Protein AF-A0A5R9E6W4-F1 (afdb_monomer_lite)

Organism: NCBI:txid1817406

Sequence (217 aa):
MIAIRLARGTGRLAWRTWTRLRAAGERHDDQLGPYIAVTLSLAALGYVLSAVPILGTPLTLAWALAAYRAGAPEETAPVPADDAPEPGEQPSAEPEEEQLLPTREELAAALHQLAAPHVHLTALAAHFGLSSGQLREACDGAGIPVAGGVRMGGRVSTGVRAPDFPTLSPDPEPVPESVVAAGQSNNNNAQASTEEGFSITQDPVNHHRWRVTKAGN

Secondary structure (DSSP, 8-state):
-HHHHHHHHHHHHHHHHHHHHHHHHTT-S--SHHHHHHHHHHHHHHHHHHH-HHHHHHHHHHHHHHHHHHHS--------------SS-----------PPPPHHHHHHHHHHT-SSEEEHHHHHHHHT--HHHHHHHHHHTT---EEEEEETTEEEEEEEGGGPPPPPPP------------------------SSEEEEE-TT-TT-EEEEES--

Structure (mmCIF, N/CA/C/O backbone):
data_AF-A0A5R9E6W4-F1
#
_entry.id   AF-A0A5R9E6W4-F1
#
loop_
_atom_site.group_PDB
_atom_site.id
_atom_site.type_symbol
_atom_site.label_atom_id
_atom_site.label_alt_id
_atom_site.label_comp_id
_atom_site.label_asym_id
_atom_site.label_entity_id
_atom_site.label_seq_id
_atom_site.pdbx_PDB_ins_code
_atom_site.Cartn_x
_atom_site.Cartn_y
_atom_site.Cartn_z
_atom_site.occupancy
_atom_site.B_iso_or_equiv
_atom_site.auth_seq_id
_atom_site.auth_comp_id
_atom_site.auth_asym_id
_atom_site.auth_atom_id
_atom_site.pdbx_PDB_model_num
ATOM 1 N N . MET A 1 1 ? 26.172 -22.653 5.475 1.00 63.38 1 MET A N 1
ATOM 2 C CA . MET A 1 1 ? 25.475 -21.357 5.684 1.00 63.38 1 MET A CA 1
ATOM 3 C C . MET A 1 1 ? 25.442 -20.461 4.440 1.00 63.38 1 MET A C 1
ATOM 5 O O . MET A 1 1 ? 24.379 -19.932 4.144 1.00 63.38 1 MET A O 1
ATOM 9 N N . ILE A 1 2 ? 26.536 -20.317 3.679 1.00 64.94 2 ILE A N 1
ATOM 10 C CA . ILE A 1 2 ? 26.608 -19.444 2.482 1.00 64.94 2 ILE A CA 1
ATOM 11 C C . ILE A 1 2 ? 25.598 -19.840 1.382 1.00 64.94 2 ILE A C 1
ATOM 13 O O . ILE A 1 2 ? 24.875 -18.983 0.880 1.00 64.94 2 ILE A O 1
ATOM 17 N N . ALA A 1 3 ? 25.463 -21.137 1.079 1.00 61.72 3 ALA A N 1
ATOM 18 C CA . ALA A 1 3 ? 24.528 -21.631 0.058 1.00 61.72 3 ALA A CA 1
ATOM 19 C C . ALA A 1 3 ? 23.049 -21.295 0.354 1.00 61.72 3 ALA A C 1
ATOM 21 O O . ALA A 1 3 ? 22.300 -20.939 -0.551 1.00 61.72 3 ALA A O 1
ATOM 22 N N . ILE A 1 4 ? 22.638 -21.333 1.629 1.00 71.25 4 ILE A N 1
ATOM 23 C CA . ILE A 1 4 ? 21.266 -20.999 2.055 1.00 71.25 4 ILE A CA 1
ATOM 24 C C . ILE A 1 4 ? 20.991 -19.495 1.889 1.00 71.25 4 ILE A C 1
ATOM 26 O O . ILE A 1 4 ? 19.888 -19.109 1.505 1.00 71.25 4 ILE A O 1
ATOM 30 N N . ARG A 1 5 ? 21.989 -18.636 2.146 1.00 65.31 5 ARG A N 1
ATOM 31 C CA . ARG A 1 5 ? 21.871 -17.181 1.936 1.00 65.31 5 ARG A CA 1
ATOM 32 C C . ARG A 1 5 ? 21.732 -16.837 0.457 1.00 65.31 5 ARG A C 1
ATOM 34 O O . ARG A 1 5 ? 20.843 -16.069 0.104 1.00 65.31 5 ARG A O 1
ATOM 41 N N . LEU A 1 6 ? 22.544 -17.466 -0.394 1.00 62.12 6 LEU A N 1
ATOM 42 C CA . LEU A 1 6 ? 22.438 -17.336 -1.848 1.00 62.12 6 LEU A CA 1
ATOM 43 C C . LEU A 1 6 ? 21.048 -17.760 -2.335 1.00 62.12 6 LEU A C 1
ATOM 45 O O . LEU A 1 6 ? 20.365 -16.950 -2.946 1.00 62.12 6 LEU A O 1
ATOM 49 N N . ALA A 1 7 ? 20.574 -18.956 -1.975 1.00 66.94 7 ALA A N 1
ATOM 50 C CA . ALA A 1 7 ? 19.257 -19.446 -2.395 1.00 66.94 7 ALA A CA 1
ATOM 51 C C . ALA A 1 7 ? 18.088 -18.528 -1.971 1.00 66.94 7 ALA A C 1
ATOM 53 O O . ALA A 1 7 ? 17.120 -18.355 -2.710 1.00 66.94 7 ALA A O 1
ATOM 54 N N . ARG A 1 8 ? 18.171 -17.898 -0.791 1.00 73.38 8 ARG A N 1
ATOM 55 C CA . ARG A 1 8 ? 17.154 -16.937 -0.326 1.00 73.38 8 ARG A CA 1
ATOM 56 C C . ARG A 1 8 ? 17.230 -15.597 -1.058 1.00 73.38 8 ARG A C 1
ATOM 58 O O . ARG A 1 8 ? 16.188 -15.029 -1.382 1.00 73.38 8 ARG A O 1
ATOM 65 N N . GLY A 1 9 ? 18.436 -15.091 -1.320 1.00 66.88 9 GLY A N 1
ATOM 66 C CA . GLY A 1 9 ? 18.640 -13.840 -2.054 1.00 66.88 9 GLY A CA 1
ATOM 67 C C . GLY A 1 9 ? 18.139 -13.929 -3.495 1.00 66.88 9 GLY A C 1
ATOM 68 O O . GLY A 1 9 ? 17.445 -13.030 -3.972 1.00 66.88 9 GLY A O 1
ATOM 69 N N . THR A 1 10 ? 18.406 -15.051 -4.162 1.00 69.25 10 THR A N 1
ATOM 70 C CA . THR A 1 10 ? 17.986 -15.293 -5.548 1.00 69.25 10 THR A CA 1
ATOM 71 C C . THR A 1 10 ? 16.472 -15.406 -5.671 1.00 69.25 10 THR A C 1
ATOM 73 O O . THR A 1 10 ? 15.893 -14.787 -6.563 1.00 69.25 10 THR A O 1
ATOM 76 N N . GLY A 1 11 ? 15.815 -16.077 -4.719 1.00 73.81 11 GLY A N 1
ATOM 77 C CA . GLY A 1 11 ? 14.354 -16.121 -4.632 1.00 73.81 11 GLY A CA 1
ATOM 78 C C . GLY A 1 11 ? 13.716 -14.732 -4.496 1.00 73.81 11 GLY A C 1
ATOM 79 O O . GLY A 1 11 ? 12.778 -14.415 -5.225 1.00 73.81 11 GLY A O 1
ATOM 80 N N . ARG A 1 12 ? 14.250 -13.857 -3.627 1.00 74.25 12 ARG A N 1
ATOM 81 C CA . ARG A 1 12 ? 13.728 -12.482 -3.459 1.00 74.25 12 ARG A CA 1
ATOM 82 C C . ARG A 1 12 ? 13.922 -11.621 -4.707 1.00 74.25 12 ARG A C 1
ATOM 84 O O . ARG A 1 12 ? 13.023 -10.861 -5.067 1.00 74.25 12 ARG A O 1
ATOM 91 N N . LEU A 1 13 ? 15.084 -11.723 -5.354 1.00 71.31 13 LEU A N 1
ATOM 92 C CA . LEU A 1 13 ? 15.386 -11.007 -6.597 1.00 71.31 13 LEU A CA 1
ATOM 93 C C . LEU A 1 13 ? 14.452 -11.452 -7.727 1.00 71.31 13 LEU A C 1
ATOM 95 O O . LEU A 1 13 ? 13.830 -10.596 -8.352 1.00 71.31 13 LEU A O 1
ATOM 99 N N . ALA A 1 14 ? 14.282 -12.764 -7.919 1.00 72.19 14 ALA A N 1
ATOM 100 C CA . ALA A 1 14 ? 13.363 -13.325 -8.908 1.00 72.19 14 ALA A CA 1
ATOM 101 C C . ALA A 1 14 ? 11.902 -12.926 -8.640 1.00 72.19 14 ALA A C 1
ATOM 103 O O . ALA A 1 14 ? 11.172 -12.572 -9.562 1.00 72.19 14 ALA A O 1
ATOM 104 N N . TRP A 1 15 ? 11.475 -12.910 -7.374 1.00 78.94 15 TRP A N 1
ATOM 105 C CA . TRP A 1 15 ? 10.129 -12.473 -7.001 1.00 78.94 15 TRP A CA 1
ATOM 106 C C . TRP A 1 15 ? 9.894 -10.983 -7.292 1.00 78.94 15 TRP A C 1
ATOM 108 O O . TRP A 1 15 ? 8.859 -10.603 -7.843 1.00 78.94 15 TRP A O 1
ATOM 118 N N . ARG A 1 16 ? 10.864 -10.115 -6.971 1.00 77.88 16 ARG A N 1
ATOM 119 C CA . ARG A 1 16 ? 10.787 -8.670 -7.250 1.00 77.88 16 ARG A CA 1
ATOM 120 C C . ARG A 1 16 ? 10.755 -8.361 -8.744 1.00 77.88 16 ARG A C 1
ATOM 122 O O . ARG A 1 16 ? 9.997 -7.491 -9.166 1.00 77.88 16 ARG A O 1
ATOM 129 N N . THR A 1 17 ? 11.565 -9.042 -9.549 1.00 74.75 17 THR A N 1
ATOM 130 C CA . THR A 1 17 ? 11.537 -8.854 -11.006 1.00 74.75 17 THR A CA 1
ATOM 131 C C . THR A 1 17 ? 10.234 -9.382 -11.600 1.00 74.75 17 THR A C 1
ATOM 133 O O . THR A 1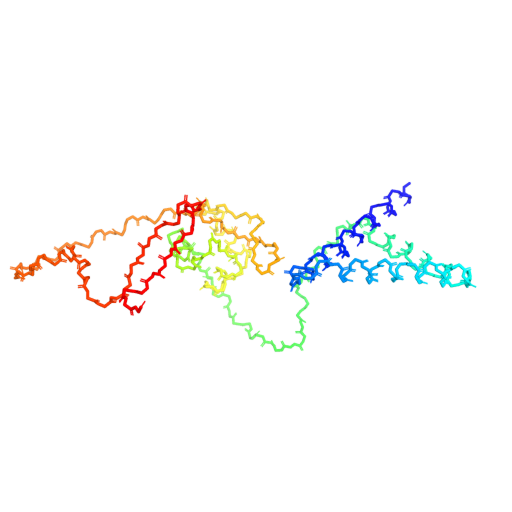 17 ? 9.611 -8.680 -12.392 1.00 74.75 17 THR A O 1
ATOM 136 N N . TRP A 1 18 ? 9.761 -10.549 -11.154 1.00 78.19 18 TRP A N 1
ATOM 137 C CA . TRP A 1 18 ? 8.499 -11.134 -11.606 1.00 78.19 18 TRP A CA 1
ATOM 138 C C . TRP A 1 18 ? 7.284 -10.258 -11.278 1.00 78.19 18 TRP A C 1
ATOM 140 O O . TRP A 1 18 ? 6.456 -10.002 -12.145 1.00 78.19 18 TRP A O 1
ATOM 150 N N . THR A 1 19 ? 7.196 -9.734 -10.054 1.00 78.50 19 THR A N 1
ATOM 151 C CA . THR A 1 19 ? 6.106 -8.826 -9.647 1.00 78.50 19 THR A CA 1
ATOM 152 C C . THR A 1 19 ? 6.100 -7.518 -10.441 1.00 78.50 19 THR A C 1
ATOM 154 O O . THR A 1 19 ? 5.028 -7.055 -10.824 1.00 78.50 19 THR A O 1
ATOM 157 N N . ARG A 1 20 ? 7.274 -6.951 -10.758 1.00 77.06 20 ARG A N 1
ATOM 158 C CA . ARG A 1 20 ? 7.387 -5.772 -11.637 1.00 77.06 20 ARG A CA 1
ATOM 159 C C . ARG A 1 20 ? 6.955 -6.071 -13.070 1.00 77.06 20 ARG A C 1
ATOM 161 O O . ARG A 1 20 ? 6.213 -5.284 -13.648 1.00 77.06 20 ARG A O 1
ATOM 168 N N . LEU A 1 21 ? 7.383 -7.205 -13.624 1.00 71.56 21 LEU A N 1
ATOM 169 C CA . LEU A 1 21 ? 6.984 -7.636 -14.966 1.00 71.56 21 LEU A CA 1
ATOM 170 C C . LEU A 1 21 ? 5.476 -7.901 -15.045 1.00 71.56 21 LEU A C 1
ATOM 172 O O . LEU A 1 21 ? 4.833 -7.501 -16.009 1.00 71.56 21 LEU A O 1
ATOM 176 N N . ARG A 1 22 ? 4.892 -8.507 -14.006 1.00 74.19 22 ARG A N 1
ATOM 177 C CA . ARG A 1 22 ? 3.449 -8.755 -13.922 1.00 74.19 22 ARG A CA 1
ATOM 178 C C . ARG A 1 22 ? 2.641 -7.459 -13.833 1.00 74.19 22 ARG A C 1
ATOM 180 O O . ARG A 1 22 ? 1.659 -7.326 -14.548 1.00 74.19 22 ARG A O 1
ATOM 187 N N . ALA A 1 23 ? 3.081 -6.495 -13.021 1.00 72.75 23 ALA A N 1
ATOM 188 C CA . ALA A 1 23 ? 2.431 -5.186 -12.923 1.00 72.75 23 ALA A CA 1
ATOM 189 C C . ALA A 1 23 ? 2.503 -4.384 -14.237 1.00 72.75 23 ALA A C 1
ATOM 191 O O . ALA A 1 23 ? 1.600 -3.610 -14.540 1.00 72.75 23 ALA A O 1
ATOM 192 N N . ALA A 1 24 ? 3.558 -4.577 -15.035 1.00 69.19 24 ALA A N 1
ATOM 193 C CA . ALA A 1 24 ? 3.671 -3.976 -16.363 1.00 69.19 24 ALA A CA 1
ATOM 194 C C . ALA A 1 24 ? 2.785 -4.671 -17.420 1.00 69.19 24 ALA A C 1
ATOM 196 O O . ALA A 1 24 ? 2.391 -4.034 -18.393 1.00 69.19 24 ALA A O 1
ATOM 197 N N . GLY A 1 25 ? 2.463 -5.956 -17.229 1.00 60.66 25 GLY A N 1
ATOM 198 C CA . GLY A 1 25 ? 1.710 -6.780 -18.181 1.00 60.66 25 GLY A CA 1
ATOM 199 C C . GLY A 1 25 ? 0.185 -6.626 -18.145 1.00 60.66 25 GLY A C 1
ATOM 200 O O . GLY A 1 25 ? -0.476 -7.061 -19.079 1.00 60.66 25 GLY A O 1
ATOM 201 N N . GLU A 1 26 ? -0.396 -5.986 -17.126 1.00 62.19 26 GLU A N 1
ATOM 202 C CA . GL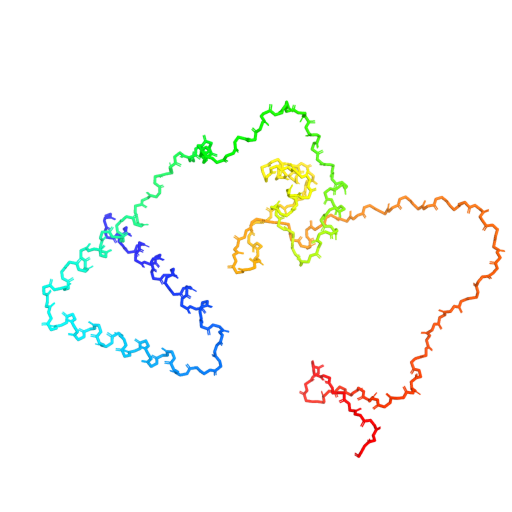U A 1 26 ? -1.861 -5.838 -16.988 1.00 62.19 26 GLU A CA 1
ATOM 203 C C . GLU A 1 26 ? -2.499 -4.814 -17.955 1.00 62.19 26 GLU A C 1
ATOM 205 O O . GLU A 1 26 ? -3.692 -4.547 -17.860 1.00 62.19 26 GLU A O 1
ATOM 210 N N . ARG A 1 27 ? -1.741 -4.228 -18.898 1.00 59.75 27 ARG A N 1
ATOM 211 C CA . ARG A 1 27 ? -2.236 -3.173 -19.809 1.00 59.75 27 ARG A CA 1
ATOM 212 C C . ARG A 1 27 ? -2.339 -3.550 -21.293 1.00 59.75 27 ARG A C 1
ATOM 214 O O . ARG A 1 27 ? -2.596 -2.654 -22.092 1.00 59.75 27 ARG A O 1
ATOM 221 N N . HIS A 1 28 ? -2.130 -4.801 -21.703 1.00 51.88 28 HIS A N 1
ATOM 222 C CA . HIS A 1 28 ? -2.160 -5.167 -23.129 1.00 51.88 28 HIS A CA 1
ATOM 223 C C . HIS A 1 28 ? -2.985 -6.432 -23.395 1.00 51.88 28 HIS A C 1
ATOM 225 O O . HIS A 1 28 ? -2.592 -7.526 -23.000 1.00 51.88 28 HIS A O 1
ATOM 231 N N . ASP A 1 29 ? -4.089 -6.266 -24.129 1.00 63.56 29 ASP A N 1
ATOM 232 C CA . ASP A 1 29 ? -4.949 -7.340 -24.652 1.00 63.56 29 ASP A CA 1
ATOM 233 C C . ASP A 1 29 ? -4.271 -8.196 -25.750 1.00 63.56 29 ASP A C 1
ATOM 235 O O . ASP A 1 29 ? -4.809 -9.222 -26.162 1.00 63.56 29 ASP A O 1
ATOM 239 N N . ASP A 1 30 ? -3.045 -7.859 -26.169 1.00 60.72 30 ASP A N 1
ATOM 240 C CA . ASP A 1 30 ? -2.247 -8.651 -27.113 1.00 60.72 30 ASP A CA 1
ATOM 241 C C . ASP A 1 30 ? -1.320 -9.632 -26.380 1.00 60.72 30 ASP A C 1
ATOM 243 O O . ASP A 1 30 ? -0.128 -9.391 -26.165 1.00 60.72 30 ASP A O 1
ATOM 247 N N . GLN A 1 31 ? -1.876 -10.779 -25.986 1.00 63.78 31 GLN A N 1
ATOM 248 C CA . GLN A 1 31 ? -1.206 -11.724 -25.089 1.00 63.78 31 GLN A CA 1
ATOM 249 C C . GLN A 1 31 ? 0.073 -12.374 -25.646 1.00 63.78 31 GLN A C 1
ATOM 251 O O . GLN A 1 31 ? 0.861 -12.856 -24.848 1.00 63.78 31 GLN A O 1
ATOM 256 N N . LEU A 1 32 ? 0.342 -12.405 -26.957 1.00 70.94 32 LEU A N 1
ATOM 257 C CA . LEU A 1 32 ? 1.472 -13.182 -27.511 1.00 70.94 32 LEU A CA 1
ATOM 258 C C . LEU A 1 32 ? 2.781 -12.394 -27.682 1.00 70.94 32 LEU A C 1
ATOM 260 O O . LEU A 1 32 ? 3.865 -12.966 -27.539 1.00 70.94 32 LEU A O 1
ATOM 264 N N . GLY A 1 33 ? 2.703 -11.087 -27.945 1.00 74.50 33 GLY A N 1
ATOM 265 C CA . GLY A 1 33 ? 3.878 -10.235 -28.181 1.00 74.50 33 GLY A CA 1
ATOM 266 C C . GLY A 1 33 ? 4.908 -10.241 -27.037 1.00 74.50 33 GLY A C 1
ATOM 267 O O . GLY A 1 33 ? 6.100 -10.430 -27.301 1.00 74.50 33 GLY A O 1
ATOM 268 N N . PRO A 1 34 ? 4.490 -10.118 -25.761 1.00 77.00 34 PRO A N 1
ATOM 269 C CA . PRO A 1 34 ? 5.415 -10.095 -24.630 1.00 77.00 34 PRO A CA 1
ATOM 270 C C . PRO A 1 34 ? 6.173 -11.414 -24.441 1.00 77.00 34 PRO A C 1
ATOM 272 O O . PRO A 1 34 ? 7.369 -11.399 -24.150 1.00 77.00 34 PRO A O 1
ATOM 275 N N . TYR A 1 35 ? 5.518 -12.563 -24.640 1.00 75.00 35 TYR A N 1
ATOM 276 C CA . TYR A 1 35 ? 6.172 -13.863 -24.465 1.00 75.00 35 TYR A CA 1
ATOM 277 C C . TYR A 1 35 ? 7.215 -14.131 -25.549 1.00 75.00 35 TYR A C 1
ATOM 279 O O . TYR A 1 35 ? 8.290 -14.647 -25.239 1.00 75.00 35 TYR A O 1
ATOM 287 N N . ILE A 1 36 ? 6.940 -13.739 -26.798 1.00 78.94 36 ILE A N 1
ATOM 288 C CA . ILE A 1 36 ? 7.903 -13.846 -27.904 1.00 78.94 36 ILE A CA 1
ATOM 289 C C . ILE A 1 36 ? 9.112 -12.937 -27.638 1.00 78.94 36 ILE A C 1
ATOM 291 O O . ILE A 1 36 ? 10.255 -13.375 -27.747 1.00 78.94 36 ILE A O 1
ATOM 295 N N . ALA A 1 37 ? 8.886 -11.696 -27.199 1.00 75.44 37 ALA A N 1
ATOM 296 C CA . ALA A 1 37 ? 9.970 -10.773 -26.867 1.00 75.44 37 ALA A CA 1
ATOM 297 C C . ALA A 1 37 ? 10.850 -11.288 -25.712 1.00 75.44 37 ALA A C 1
ATOM 299 O O . ALA A 1 37 ? 12.079 -11.227 -25.794 1.00 75.44 37 ALA A O 1
ATOM 300 N N . VAL A 1 38 ? 10.246 -11.844 -24.656 1.00 81.44 38 VAL A N 1
ATOM 301 C CA . VAL A 1 38 ? 10.979 -12.428 -23.520 1.00 81.44 38 VAL A CA 1
ATOM 302 C C . VAL A 1 38 ? 11.776 -13.659 -23.949 1.00 81.44 38 VAL A C 1
ATOM 304 O O . VAL A 1 38 ? 12.954 -13.769 -23.612 1.00 81.44 38 VAL A O 1
ATOM 307 N N . THR A 1 39 ? 11.172 -14.570 -24.714 1.00 79.44 39 THR A N 1
ATOM 308 C CA . THR A 1 39 ? 11.859 -15.786 -25.181 1.00 79.44 39 THR A CA 1
ATOM 309 C C . THR A 1 39 ? 13.027 -15.465 -26.110 1.00 79.44 39 THR A C 1
ATOM 311 O O . THR A 1 39 ? 14.117 -15.999 -25.904 1.00 79.44 39 THR A O 1
ATOM 314 N N . LEU A 1 40 ? 12.857 -14.538 -27.059 1.00 84.81 40 LEU A N 1
ATOM 315 C CA . LEU A 1 40 ? 13.947 -14.078 -27.926 1.00 84.81 40 LEU A CA 1
ATOM 316 C C . LEU A 1 40 ? 15.061 -13.386 -27.132 1.00 84.81 40 LEU A C 1
ATOM 318 O O . LEU A 1 40 ? 16.237 -13.638 -27.385 1.00 84.81 40 LEU A O 1
ATOM 322 N N . SER A 1 41 ? 14.708 -12.573 -26.134 1.00 78.06 41 SER A N 1
ATOM 323 C CA . SER A 1 41 ? 15.690 -11.896 -25.278 1.00 78.06 41 SER A CA 1
ATOM 324 C C . SER A 1 41 ? 16.517 -12.889 -24.458 1.00 78.06 41 SER A C 1
ATOM 326 O O . SER A 1 41 ? 17.735 -12.753 -24.365 1.00 78.06 41 SER A O 1
ATOM 328 N N . LEU A 1 42 ? 15.877 -13.920 -23.895 1.00 85.75 42 LEU A N 1
ATOM 329 C CA . LEU A 1 42 ? 16.565 -14.984 -23.160 1.00 85.75 42 LEU A CA 1
ATOM 330 C C . LEU A 1 42 ? 17.471 -15.818 -24.075 1.00 85.75 42 LEU A C 1
ATOM 332 O O . LEU A 1 42 ? 18.596 -16.130 -23.689 1.00 85.75 42 LEU A O 1
ATOM 336 N N . ALA A 1 43 ? 17.015 -16.140 -25.289 1.00 82.94 43 ALA A N 1
ATOM 337 C CA . ALA A 1 43 ? 17.812 -16.872 -26.271 1.00 82.94 43 ALA A CA 1
ATOM 338 C C . ALA A 1 43 ? 19.041 -16.066 -26.726 1.00 82.94 43 ALA A C 1
ATOM 340 O O . ALA A 1 43 ? 20.154 -16.593 -26.735 1.00 82.94 43 ALA A O 1
ATOM 341 N N . ALA A 1 44 ? 18.865 -14.777 -27.034 1.00 81.75 44 ALA A N 1
ATOM 342 C CA . ALA A 1 44 ? 19.957 -13.881 -27.406 1.00 81.75 44 ALA A CA 1
ATOM 343 C C . ALA A 1 44 ? 20.976 -13.722 -26.267 1.00 81.75 44 ALA A C 1
ATOM 345 O O . ALA A 1 44 ? 22.181 -13.813 -26.498 1.00 81.75 44 ALA A O 1
ATOM 346 N N . LEU A 1 45 ? 20.504 -13.560 -25.027 1.00 79.00 45 LEU A N 1
ATOM 347 C CA . LEU A 1 45 ? 21.369 -13.498 -23.851 1.00 79.00 45 LEU A CA 1
ATOM 348 C C . LEU A 1 45 ? 22.162 -14.800 -23.662 1.00 79.00 45 LEU A C 1
ATOM 350 O O . LEU A 1 45 ? 23.369 -14.752 -23.437 1.00 79.00 45 LEU A O 1
ATOM 354 N N . GLY A 1 46 ? 21.509 -15.959 -23.799 1.00 77.31 46 GLY A N 1
ATOM 355 C CA . GLY A 1 46 ? 22.167 -17.265 -23.733 1.00 77.31 46 GLY A CA 1
ATOM 356 C C . GLY A 1 46 ? 23.243 -17.437 -24.808 1.00 77.31 46 GLY A C 1
ATOM 357 O O . GLY A 1 46 ? 24.349 -17.884 -24.505 1.00 77.31 46 GLY A O 1
ATOM 358 N N . TYR A 1 47 ? 22.959 -17.007 -26.041 1.00 83.50 47 TYR A N 1
ATOM 359 C CA . TYR A 1 47 ? 23.923 -17.037 -27.140 1.00 83.50 47 TYR A CA 1
ATOM 360 C C . TYR A 1 47 ? 25.148 -16.158 -26.851 1.00 83.50 47 TYR A C 1
ATOM 362 O O . TYR A 1 47 ? 26.275 -16.645 -26.934 1.00 83.50 47 TYR A O 1
ATOM 370 N N . VAL A 1 48 ? 24.952 -14.904 -26.425 1.00 76.44 48 VAL A N 1
ATOM 371 C CA . VAL A 1 48 ? 26.052 -13.981 -26.078 1.00 76.44 48 VAL A CA 1
ATOM 372 C C . VAL A 1 48 ? 26.918 -14.539 -24.945 1.00 76.44 48 VAL A C 1
ATOM 374 O O . VAL A 1 48 ? 28.146 -14.498 -25.031 1.00 76.44 48 VAL A O 1
ATOM 377 N N . LEU A 1 49 ? 26.296 -15.114 -23.913 1.00 72.94 49 LEU A N 1
ATOM 378 C CA . LEU A 1 49 ? 27.013 -15.736 -22.797 1.00 72.94 49 LEU A CA 1
ATOM 379 C C . LEU A 1 49 ? 27.807 -16.978 -23.226 1.00 72.94 49 LEU A C 1
ATOM 381 O O . LEU A 1 49 ? 28.884 -17.220 -22.684 1.00 72.94 49 LEU A O 1
ATOM 385 N N . SER A 1 50 ? 27.313 -17.742 -24.207 1.00 75.06 50 SER A N 1
ATOM 386 C CA . SER A 1 50 ? 28.037 -18.894 -24.763 1.00 75.06 50 SER A CA 1
ATOM 387 C C . SER A 1 50 ? 29.194 -18.493 -25.687 1.00 75.06 50 SER A C 1
ATOM 389 O O . SER A 1 50 ? 30.230 -19.154 -25.696 1.00 75.06 50 SER A O 1
ATOM 391 N N . ALA A 1 51 ? 29.042 -17.394 -26.432 1.00 80.50 51 ALA A N 1
ATOM 392 C CA . ALA A 1 51 ? 30.030 -16.923 -27.399 1.00 80.50 51 ALA A CA 1
ATOM 393 C C . ALA A 1 51 ? 31.221 -16.213 -26.738 1.00 80.50 51 ALA A C 1
ATOM 395 O O . ALA A 1 51 ? 32.328 -16.230 -27.273 1.00 80.50 51 ALA A O 1
ATOM 396 N N . VAL A 1 52 ? 31.014 -15.596 -25.571 1.00 81.69 52 VAL A N 1
ATOM 397 C CA . VAL A 1 52 ? 32.060 -14.871 -24.841 1.00 81.69 52 VAL A CA 1
ATOM 398 C C . VAL A 1 52 ? 32.091 -15.351 -23.386 1.00 81.69 52 VAL A C 1
ATOM 400 O O . VAL A 1 52 ? 31.573 -14.675 -22.494 1.00 81.69 52 VAL A O 1
ATOM 403 N N . PRO A 1 53 ? 32.723 -16.506 -23.101 1.00 72.31 53 PRO A N 1
ATOM 404 C CA . PRO A 1 53 ? 32.723 -17.101 -21.760 1.00 72.31 53 PRO A CA 1
ATOM 405 C C . PRO A 1 53 ? 33.348 -16.179 -20.701 1.00 72.31 53 PRO A C 1
ATOM 407 O O . PRO A 1 53 ? 32.975 -16.227 -19.531 1.00 72.31 53 PRO A O 1
ATOM 410 N N . ILE A 1 54 ? 34.237 -15.272 -21.122 1.00 79.06 54 ILE A N 1
ATOM 411 C CA . ILE A 1 54 ? 34.881 -14.275 -20.258 1.00 79.06 54 ILE A CA 1
ATOM 412 C C . ILE A 1 54 ? 33.873 -13.234 -19.734 1.00 79.06 54 ILE A C 1
ATOM 414 O O . ILE A 1 54 ? 34.084 -12.703 -18.650 1.00 79.06 54 ILE A O 1
ATOM 418 N N . LEU A 1 55 ? 32.761 -12.969 -20.438 1.00 75.44 55 LEU A N 1
ATOM 419 C CA . LEU A 1 55 ? 31.686 -12.077 -19.967 1.00 75.44 55 LEU A CA 1
ATOM 420 C C . LEU A 1 55 ? 30.740 -12.763 -18.967 1.00 75.44 55 LEU A C 1
ATOM 422 O O . LEU A 1 55 ? 30.140 -12.089 -18.128 1.00 75.44 55 LEU A O 1
ATOM 426 N N . GLY A 1 56 ? 30.635 -14.095 -18.999 1.00 76.75 56 GLY A N 1
ATOM 427 C CA . GLY A 1 56 ? 29.825 -14.853 -18.042 1.00 76.75 56 GLY A CA 1
ATOM 428 C C . GLY A 1 56 ? 30.368 -14.768 -16.613 1.00 76.75 56 GLY A C 1
ATOM 429 O O . GLY A 1 56 ? 29.610 -14.601 -15.656 1.00 76.75 56 GLY A O 1
ATOM 430 N N . THR A 1 57 ? 31.690 -14.806 -16.450 1.00 80.81 57 THR A N 1
ATOM 431 C CA . THR A 1 57 ? 32.349 -14.768 -15.137 1.00 80.81 57 THR A CA 1
ATOM 432 C C . THR A 1 57 ? 32.081 -13.482 -14.333 1.00 80.81 57 THR A C 1
ATOM 434 O O . THR A 1 57 ? 31.639 -13.595 -13.191 1.00 80.81 57 THR A O 1
ATOM 437 N N . PRO A 1 58 ? 32.265 -12.253 -14.861 1.00 83.44 58 PRO A N 1
ATOM 438 C CA . PRO A 1 58 ? 31.968 -11.036 -14.109 1.00 83.44 58 PRO A CA 1
ATOM 439 C C . PRO A 1 58 ? 30.472 -10.883 -13.833 1.00 83.44 58 PRO A C 1
ATOM 441 O O . PRO A 1 58 ? 30.107 -10.415 -12.758 1.00 83.44 58 PRO A O 1
ATOM 444 N N . LEU A 1 59 ? 29.599 -11.322 -14.748 1.00 84.12 59 LEU A N 1
ATOM 445 C CA . LEU A 1 59 ? 28.153 -11.264 -14.539 1.00 84.12 59 LEU A CA 1
ATOM 446 C C . LEU A 1 59 ? 27.707 -12.211 -13.418 1.00 84.12 59 LEU A C 1
ATOM 448 O O . LEU A 1 59 ? 26.946 -11.812 -12.538 1.00 84.12 59 LEU A O 1
ATOM 452 N N . THR A 1 60 ? 28.209 -13.448 -13.412 1.00 81.75 60 THR A N 1
ATOM 453 C CA . THR A 1 60 ? 27.934 -14.413 -12.336 1.00 81.75 60 THR A CA 1
ATOM 454 C C . THR A 1 60 ? 28.507 -13.951 -10.999 1.00 81.75 60 THR A C 1
ATOM 456 O O . THR A 1 60 ? 27.816 -14.062 -9.989 1.00 81.75 60 THR A O 1
ATOM 459 N N . LEU A 1 61 ? 29.708 -13.359 -10.977 1.00 88.12 61 LEU A N 1
ATOM 460 C CA . LEU A 1 61 ? 30.291 -12.766 -9.769 1.00 88.12 61 LEU A CA 1
ATOM 461 C C . LEU A 1 61 ? 29.473 -11.574 -9.259 1.00 88.12 61 LEU A C 1
ATOM 463 O O . LEU A 1 61 ? 29.159 -11.516 -8.071 1.00 88.12 61 LEU A O 1
ATOM 467 N N . ALA A 1 62 ? 29.076 -10.654 -10.141 1.00 87.38 62 ALA A N 1
ATOM 468 C CA . ALA A 1 62 ? 28.241 -9.509 -9.788 1.00 87.38 62 ALA A CA 1
ATOM 469 C C . ALA A 1 62 ? 26.879 -9.958 -9.241 1.00 87.38 62 ALA A C 1
ATOM 471 O O . ALA A 1 62 ? 26.411 -9.446 -8.222 1.00 87.38 62 ALA A O 1
ATOM 472 N N . TRP A 1 63 ? 26.263 -10.958 -9.873 1.00 84.06 63 TRP A N 1
ATOM 473 C CA . TRP A 1 63 ? 24.998 -11.523 -9.420 1.00 84.06 63 TRP A CA 1
ATOM 474 C C . TRP A 1 63 ? 25.133 -12.264 -8.086 1.00 84.06 63 TRP A C 1
ATOM 476 O O . TRP A 1 63 ? 24.313 -12.063 -7.192 1.00 84.06 63 TRP A O 1
ATOM 486 N N . ALA A 1 64 ? 26.185 -13.066 -7.907 1.00 80.62 64 ALA A N 1
ATOM 487 C CA . ALA A 1 64 ? 26.464 -13.751 -6.649 1.00 80.62 64 ALA A CA 1
ATOM 488 C C . ALA A 1 64 ? 26.695 -12.751 -5.505 1.00 80.62 64 ALA A C 1
ATOM 490 O O . ALA A 1 64 ? 26.170 -12.946 -4.408 1.00 80.62 64 ALA A O 1
ATOM 491 N N . LEU A 1 65 ? 27.406 -11.649 -5.766 1.00 87.31 65 LEU A N 1
ATOM 492 C CA . LEU A 1 65 ? 27.612 -10.569 -4.803 1.00 87.31 65 LEU A CA 1
ATOM 493 C C . LEU A 1 65 ? 26.292 -9.867 -4.450 1.00 87.31 65 LEU A C 1
ATOM 495 O O . LEU A 1 65 ? 26.010 -9.645 -3.272 1.00 87.31 65 LEU A O 1
ATOM 499 N N . ALA A 1 66 ? 25.452 -9.563 -5.442 1.00 79.94 66 ALA A N 1
ATOM 500 C CA . ALA A 1 66 ? 24.136 -8.967 -5.221 1.00 79.94 66 ALA A CA 1
ATOM 501 C C . ALA A 1 66 ? 23.210 -9.893 -4.411 1.00 79.94 66 ALA A C 1
ATOM 503 O O . ALA A 1 66 ? 22.579 -9.452 -3.450 1.00 79.94 66 ALA A O 1
ATOM 504 N N . ALA A 1 67 ? 23.169 -11.186 -4.745 1.00 72.81 67 ALA A N 1
ATOM 505 C CA . ALA A 1 67 ? 22.398 -12.190 -4.017 1.00 72.81 67 ALA A CA 1
ATOM 506 C C . ALA A 1 67 ? 22.914 -12.384 -2.582 1.00 72.81 67 ALA A C 1
ATOM 508 O O . ALA A 1 67 ? 22.114 -12.523 -1.658 1.00 72.81 67 ALA A O 1
ATOM 509 N N . TYR A 1 68 ? 24.234 -12.338 -2.378 1.00 78.62 68 TYR A N 1
ATOM 510 C CA . TYR A 1 68 ? 24.842 -12.380 -1.051 1.00 78.62 68 TYR A CA 1
ATOM 511 C C . TYR A 1 68 ? 24.449 -11.163 -0.203 1.00 78.62 68 TYR A C 1
ATOM 513 O O . TYR A 1 68 ? 24.029 -11.344 0.937 1.00 78.62 68 TYR A O 1
ATOM 521 N N . ARG A 1 69 ? 24.503 -9.941 -0.758 1.00 81.81 69 ARG A N 1
ATOM 522 C CA . ARG A 1 69 ? 24.073 -8.716 -0.054 1.00 81.81 69 ARG A CA 1
ATOM 523 C C . ARG A 1 69 ? 22.576 -8.720 0.257 1.00 81.81 69 ARG A C 1
ATOM 525 O O . ARG A 1 69 ? 22.191 -8.338 1.351 1.00 81.81 69 ARG A O 1
ATOM 532 N N . ALA A 1 70 ? 21.740 -9.203 -0.660 1.00 74.19 70 ALA A N 1
ATOM 533 C CA . ALA A 1 70 ? 20.294 -9.308 -0.444 1.00 74.19 70 ALA A CA 1
ATOM 534 C C . ALA A 1 70 ? 19.894 -10.420 0.548 1.00 74.19 70 ALA A C 1
ATOM 536 O O . ALA A 1 70 ? 18.803 -10.380 1.116 1.00 74.19 70 ALA A O 1
ATOM 537 N N . GLY A 1 71 ? 20.738 -11.445 0.705 1.00 69.38 71 GLY A N 1
ATOM 538 C CA . GLY A 1 71 ? 20.543 -12.576 1.614 1.00 69.38 71 GLY A CA 1
ATOM 539 C C . GLY A 1 71 ? 21.309 -12.461 2.933 1.00 69.38 71 GLY A C 1
ATOM 540 O O . GLY A 1 71 ? 21.213 -13.377 3.760 1.00 69.38 71 GLY A O 1
ATOM 541 N N . ALA A 1 72 ? 22.072 -11.382 3.135 1.00 75.12 72 ALA A N 1
ATOM 542 C CA . ALA A 1 72 ? 22.569 -11.032 4.453 1.00 75.12 72 ALA A CA 1
ATOM 543 C C . ALA A 1 72 ? 21.356 -10.970 5.393 1.00 75.12 72 ALA A C 1
ATOM 545 O O . ALA A 1 72 ? 20.291 -10.508 4.966 1.00 75.12 72 ALA A O 1
ATOM 546 N N . PRO A 1 73 ? 21.455 -11.500 6.629 1.00 61.12 73 PRO A N 1
ATOM 547 C CA . PRO A 1 73 ? 20.466 -11.138 7.625 1.00 61.12 73 PRO A CA 1
ATOM 548 C C . PRO A 1 73 ? 20.398 -9.615 7.572 1.00 61.12 73 PRO A C 1
ATOM 550 O O . PRO A 1 73 ? 21.443 -8.962 7.527 1.00 61.12 73 PRO A O 1
ATOM 553 N N . GLU A 1 74 ? 19.189 -9.068 7.501 1.00 60.12 74 GLU A N 1
ATOM 554 C CA . GLU A 1 74 ? 18.985 -7.751 8.074 1.00 60.12 74 GLU A CA 1
ATOM 555 C C . GLU A 1 74 ? 19.405 -7.956 9.531 1.00 60.12 74 GLU A C 1
ATOM 557 O O . GLU A 1 74 ? 18.630 -8.414 10.362 1.00 60.12 74 GLU A O 1
ATOM 562 N N . GLU A 1 75 ? 20.709 -7.801 9.796 1.00 55.09 75 GLU A N 1
ATOM 563 C CA . GLU A 1 75 ? 21.190 -7.255 11.042 1.00 55.09 75 GLU A CA 1
ATOM 564 C C . GLU A 1 75 ? 20.256 -6.094 11.216 1.00 55.09 75 GLU A C 1
ATOM 566 O O . GLU A 1 75 ? 20.258 -5.212 10.355 1.00 55.09 75 GLU A O 1
ATOM 571 N N . THR A 1 76 ? 19.303 -6.277 12.136 1.00 50.47 76 THR A N 1
ATOM 572 C CA . THR A 1 76 ? 18.266 -5.323 12.461 1.00 50.47 76 THR A CA 1
ATOM 573 C C . THR A 1 76 ? 19.023 -4.034 12.603 1.00 50.47 76 THR A C 1
ATOM 575 O O . THR A 1 76 ? 19.686 -3.824 13.620 1.00 50.47 76 THR A O 1
ATOM 578 N N . ALA A 1 77 ? 19.063 -3.256 11.520 1.00 52.25 77 ALA A N 1
ATOM 579 C CA . ALA A 1 77 ? 19.720 -1.984 11.556 1.00 52.25 77 ALA A CA 1
ATOM 580 C C . ALA A 1 77 ? 18.991 -1.330 12.722 1.00 52.25 77 ALA A C 1
ATOM 582 O O . ALA A 1 77 ? 17.751 -1.422 12.742 1.00 52.25 77 ALA A O 1
ATOM 583 N N . PRO A 1 78 ? 19.705 -0.822 13.747 1.00 50.12 78 PRO A N 1
ATOM 584 C CA . PRO A 1 78 ? 19.041 0.044 14.700 1.00 50.12 78 PRO A CA 1
ATOM 585 C C . PRO A 1 78 ? 18.247 0.982 13.816 1.00 50.12 78 PRO A C 1
ATOM 587 O O . PRO A 1 78 ? 18.840 1.546 12.889 1.00 50.12 78 PRO A O 1
ATOM 590 N N . VAL A 1 79 ? 16.916 0.938 13.972 1.00 53.38 79 VAL A N 1
ATOM 591 C CA . VAL A 1 79 ? 15.978 1.743 13.193 1.00 53.38 79 VAL A CA 1
ATOM 592 C C . VAL A 1 79 ? 16.695 3.065 13.030 1.00 53.38 79 VAL A C 1
ATOM 594 O O . VAL A 1 79 ? 17.044 3.629 14.074 1.00 53.38 79 VAL A O 1
ATOM 597 N N . PRO A 1 80 ? 17.104 3.456 11.804 1.00 48.34 80 PRO A N 1
ATOM 598 C CA . PRO A 1 80 ? 17.766 4.730 11.657 1.00 48.34 80 PRO A CA 1
ATOM 599 C C . PRO A 1 80 ? 16.817 5.687 12.351 1.00 48.34 80 PRO A C 1
ATOM 601 O O . PRO A 1 80 ? 15.619 5.675 12.060 1.00 48.34 80 PRO A O 1
ATOM 604 N N . ALA A 1 81 ? 17.320 6.355 13.387 1.00 54.16 81 ALA A N 1
ATOM 605 C CA . ALA A 1 81 ? 16.657 7.522 13.908 1.00 54.16 81 ALA A CA 1
ATOM 606 C C . ALA A 1 81 ? 16.564 8.421 12.681 1.00 54.16 81 ALA A C 1
ATOM 608 O O . ALA A 1 81 ? 17.556 9.013 12.258 1.00 54.16 81 ALA A O 1
ATOM 609 N N . ASP A 1 82 ? 15.419 8.351 12.014 1.00 45.31 82 ASP A N 1
ATOM 610 C CA . ASP A 1 82 ? 15.084 9.092 10.813 1.00 45.31 82 ASP A CA 1
ATOM 611 C C . ASP A 1 82 ? 14.700 10.497 11.284 1.00 45.31 82 ASP A C 1
ATOM 613 O O . ASP A 1 82 ? 13.581 10.955 11.119 1.00 45.31 82 ASP A O 1
ATOM 617 N N . ASP A 1 83 ? 15.675 11.104 11.964 1.00 49.59 83 ASP A N 1
ATOM 618 C CA . ASP A 1 83 ? 15.817 12.497 12.365 1.00 49.59 83 ASP A CA 1
ATOM 619 C C . ASP A 1 83 ? 17.227 12.939 11.937 1.00 49.59 83 ASP A C 1
ATOM 621 O O . ASP A 1 83 ? 18.017 13.515 12.686 1.00 49.59 83 ASP A O 1
ATOM 625 N N . ALA A 1 84 ? 17.579 12.624 10.692 1.00 45.84 84 ALA A N 1
ATOM 626 C CA . ALA A 1 84 ? 18.531 13.423 9.942 1.00 45.84 84 ALA A CA 1
ATOM 627 C C . ALA A 1 84 ? 17.715 14.166 8.874 1.00 45.84 84 ALA A C 1
ATOM 629 O O . ALA A 1 84 ? 17.481 13.608 7.800 1.00 45.84 84 ALA A O 1
ATOM 630 N N . PRO A 1 85 ? 17.221 15.380 9.178 1.00 48.31 85 PRO A N 1
ATOM 631 C CA . PRO A 1 85 ? 16.430 16.154 8.237 1.00 48.31 85 PRO A CA 1
ATOM 632 C C . PRO A 1 85 ? 17.254 16.434 6.980 1.00 48.31 85 PRO A C 1
ATOM 634 O O . PRO A 1 85 ? 18.450 16.739 7.049 1.00 48.31 85 PRO A O 1
ATOM 637 N N . GLU A 1 86 ? 16.603 16.354 5.820 1.00 48.19 86 GLU A N 1
ATOM 638 C CA . GLU A 1 86 ? 17.118 17.010 4.624 1.00 48.19 86 GLU A CA 1
ATOM 639 C C . GLU A 1 86 ? 17.429 18.482 4.969 1.00 48.19 86 GLU A C 1
ATOM 641 O O . GLU A 1 86 ? 16.630 19.131 5.650 1.00 48.19 86 GLU A O 1
ATOM 646 N N . PRO A 1 87 ? 18.563 19.058 4.527 1.00 51.00 87 PRO A N 1
ATOM 647 C CA . PRO A 1 87 ? 18.790 20.493 4.618 1.00 51.00 87 PRO A CA 1
ATOM 648 C C . PRO A 1 87 ? 17.939 21.176 3.539 1.00 51.00 87 PRO A C 1
ATOM 650 O O . PRO A 1 87 ? 18.437 21.615 2.504 1.00 51.00 87 PRO A O 1
ATOM 653 N N . GLY A 1 88 ? 16.633 21.205 3.778 1.00 52.62 88 GLY A N 1
ATOM 654 C CA . GLY A 1 88 ? 15.615 21.803 2.934 1.00 52.62 88 GLY A CA 1
ATOM 655 C C . GLY A 1 88 ? 14.499 22.315 3.830 1.00 52.62 88 GLY A C 1
ATOM 656 O O . GLY A 1 88 ? 13.654 21.542 4.252 1.00 52.62 88 GLY A O 1
ATOM 657 N N . GLU A 1 89 ? 14.564 23.616 4.122 1.00 47.56 89 GLU A N 1
ATOM 658 C CA . GLU A 1 89 ? 13.565 24.416 4.845 1.00 47.56 89 GLU A CA 1
ATOM 659 C C . GLU A 1 89 ? 13.290 23.972 6.288 1.00 47.56 89 GLU A C 1
ATOM 661 O O . GLU A 1 89 ? 12.451 23.125 6.559 1.00 47.56 89 GLU A O 1
ATOM 666 N N . GLN A 1 90 ? 13.984 24.617 7.236 1.00 44.22 90 GLN A N 1
ATOM 667 C CA . GLN A 1 90 ? 13.612 24.642 8.653 1.00 44.22 90 GLN A CA 1
ATOM 668 C C . GLN A 1 90 ? 12.104 24.911 8.805 1.00 44.22 90 GLN A C 1
ATOM 670 O O . GLN A 1 90 ? 11.677 26.042 8.552 1.00 44.22 90 GLN A O 1
ATOM 675 N N . PRO A 1 91 ? 11.300 23.951 9.294 1.00 50.88 91 PRO A N 1
ATOM 676 C CA . PRO A 1 91 ? 10.071 24.298 9.969 1.00 50.88 91 PRO A CA 1
ATOM 677 C C . PRO A 1 91 ? 10.511 24.893 11.304 1.00 50.88 91 PRO A C 1
ATOM 679 O O . PRO A 1 91 ? 11.230 24.265 12.084 1.00 50.88 91 PRO A O 1
ATOM 682 N N . SER A 1 92 ? 10.153 26.153 11.515 1.00 51.47 92 SER A N 1
ATOM 683 C CA . SER A 1 92 ? 10.252 26.815 12.808 1.00 51.47 92 SER A CA 1
ATOM 684 C C . SER A 1 92 ? 9.729 25.863 13.886 1.00 51.47 92 SER A C 1
ATOM 686 O O . SER A 1 92 ? 8.596 25.401 13.783 1.00 51.47 92 SER A O 1
ATOM 688 N N . ALA A 1 93 ? 10.560 25.546 14.882 1.00 47.97 93 ALA A N 1
ATOM 689 C CA . ALA A 1 93 ? 10.135 24.855 16.091 1.00 47.97 93 ALA A CA 1
ATOM 690 C C . ALA A 1 93 ? 9.182 25.790 16.849 1.00 47.97 93 ALA A C 1
ATOM 692 O O . ALA A 1 93 ? 9.592 26.560 17.719 1.00 47.97 93 ALA A O 1
ATOM 693 N N . GLU A 1 94 ? 7.922 25.796 16.429 1.00 58.03 94 GLU A N 1
ATOM 694 C CA . GLU A 1 94 ? 6.830 26.307 17.234 1.00 58.03 94 GLU A CA 1
ATOM 695 C C . GLU A 1 94 ? 6.682 25.396 18.461 1.00 58.03 94 GLU A C 1
ATOM 697 O O . GLU A 1 94 ? 6.946 24.193 18.372 1.00 58.03 94 GLU A O 1
ATOM 702 N N . PRO A 1 95 ? 6.364 25.969 19.632 1.00 54.00 95 PRO A N 1
ATOM 703 C CA . PRO A 1 95 ? 6.215 25.208 20.863 1.00 54.00 95 PRO A CA 1
ATOM 704 C C . PRO A 1 95 ? 5.228 24.060 20.644 1.00 54.00 95 PRO A C 1
ATOM 706 O O . PRO A 1 95 ? 4.160 24.270 20.074 1.00 54.00 95 PRO A O 1
ATOM 709 N N . GLU A 1 96 ? 5.609 22.863 21.094 1.00 56.75 96 GLU A N 1
ATOM 710 C CA . GLU A 1 96 ? 4.746 21.685 21.162 1.00 56.75 96 GLU A CA 1
ATOM 711 C C . GLU A 1 96 ? 3.540 22.020 22.048 1.00 56.75 96 GLU A C 1
ATOM 713 O O . GLU A 1 96 ? 3.547 21.824 23.262 1.00 56.75 96 GLU A O 1
ATOM 718 N N . GLU A 1 97 ? 2.504 22.599 21.446 1.00 61.09 97 GLU A N 1
ATOM 719 C CA . GLU A 1 97 ? 1.174 22.586 22.021 1.00 61.09 97 GLU A CA 1
ATOM 720 C C . GLU A 1 97 ? 0.816 21.108 22.185 1.00 61.09 97 GLU A C 1
ATOM 722 O O . GLU A 1 97 ? 0.888 20.346 21.218 1.00 61.09 97 GLU A O 1
ATOM 727 N N . GLU A 1 98 ? 0.508 20.686 23.414 1.00 63.81 98 GLU A N 1
ATOM 728 C CA . GLU A 1 98 ? -0.001 19.349 23.719 1.00 63.81 98 GLU A CA 1
ATOM 729 C C . GLU A 1 98 ? -1.273 19.122 22.892 1.00 63.81 98 GLU A C 1
ATOM 731 O O . GLU A 1 98 ? -2.386 19.435 23.317 1.00 63.81 98 GLU A O 1
ATOM 736 N N . GLN A 1 99 ? -1.107 18.631 21.664 1.00 70.44 99 GLN A N 1
ATOM 737 C CA . GLN A 1 99 ? -2.218 18.328 20.783 1.00 70.44 99 GLN A CA 1
ATOM 738 C C . GLN A 1 99 ? -2.981 17.175 21.419 1.00 70.44 99 GLN A C 1
ATOM 740 O O . GLN A 1 99 ? -2.492 16.046 21.514 1.00 70.44 99 GLN A O 1
ATOM 745 N N . LEU A 1 100 ? -4.178 17.500 21.902 1.00 82.81 100 LEU A N 1
ATOM 746 C CA . LEU A 1 100 ? -5.112 16.544 22.469 1.00 82.81 100 LEU A CA 1
ATOM 747 C C . LEU A 1 100 ? -5.336 15.418 21.458 1.00 82.81 100 LEU A C 1
ATOM 749 O O . LEU A 1 100 ? -5.689 15.663 20.303 1.00 82.81 100 LEU A O 1
ATOM 753 N N . LEU A 1 101 ? -5.106 14.179 21.897 1.00 88.50 101 LEU A N 1
ATOM 754 C CA . LEU A 1 101 ? -5.377 13.010 21.070 1.00 88.50 101 LEU A CA 1
ATOM 755 C C . LEU A 1 101 ? -6.876 12.968 20.729 1.00 88.50 101 LEU A C 1
ATOM 757 O O . LEU A 1 101 ? -7.702 13.215 21.613 1.00 88.50 101 LEU A O 1
ATOM 761 N N . PRO A 1 102 ? -7.232 12.639 19.475 1.00 91.06 102 PRO A N 1
ATOM 762 C CA . PRO A 1 102 ? -8.614 12.634 19.033 1.00 91.06 102 PRO A CA 1
ATOM 763 C C . PRO A 1 102 ? -9.402 11.574 19.798 1.00 91.06 102 PRO A C 1
ATOM 765 O O . PRO A 1 102 ? -8.925 10.462 20.050 1.00 91.06 102 PRO A O 1
ATOM 768 N N . THR A 1 103 ? -10.628 11.928 20.157 1.00 93.12 103 THR A N 1
ATOM 769 C CA . THR A 1 103 ? -11.565 11.032 20.833 1.00 93.12 103 THR A CA 1
ATOM 770 C C . THR A 1 103 ? -12.031 9.915 19.897 1.00 93.12 103 THR A C 1
ATOM 772 O O . THR A 1 103 ? -11.890 9.974 18.671 1.00 93.12 103 THR A O 1
ATOM 775 N N . ARG A 1 104 ? -12.617 8.857 20.468 1.00 92.81 104 ARG A N 1
ATOM 776 C CA . ARG A 1 104 ? -13.130 7.723 19.688 1.00 92.81 104 ARG A CA 1
ATOM 777 C C . ARG A 1 104 ? -14.216 8.161 18.703 1.00 92.81 104 ARG A C 1
ATOM 779 O O . ARG A 1 104 ? -14.270 7.642 17.590 1.00 92.81 104 ARG A O 1
ATOM 786 N N . GLU A 1 105 ? -15.078 9.080 19.115 1.00 91.38 105 GLU A N 1
ATOM 787 C CA . GLU A 1 105 ? -16.180 9.615 18.320 1.00 91.38 105 GLU A CA 1
ATOM 788 C C . GLU A 1 105 ? -15.661 10.436 17.133 1.00 91.38 105 GLU A C 1
ATOM 790 O O . GLU A 1 105 ? -16.138 10.259 16.012 1.00 91.38 105 GLU A O 1
ATOM 795 N N . GLU A 1 106 ? -14.631 11.260 17.343 1.00 93.25 106 GLU A N 1
ATOM 796 C CA . GLU A 1 106 ? -13.972 12.028 16.278 1.00 93.25 106 GLU A CA 1
ATOM 797 C C . GLU A 1 106 ? -13.267 11.110 15.276 1.00 93.25 106 GLU A C 1
ATOM 799 O O . GLU A 1 106 ? -13.411 11.283 14.064 1.00 93.25 106 GLU A O 1
ATOM 804 N N . LEU A 1 107 ? -12.561 10.082 15.764 1.00 93.12 107 LEU A N 1
ATOM 805 C CA . LEU A 1 107 ? -11.957 9.058 14.910 1.00 93.12 107 LEU A CA 1
ATOM 806 C C . LEU A 1 107 ? -13.019 8.324 14.085 1.00 93.12 107 LEU A C 1
ATOM 808 O O . LEU A 1 107 ? -12.827 8.111 12.889 1.00 93.12 107 LEU A O 1
ATOM 812 N N . ALA A 1 108 ? -14.149 7.960 14.695 1.00 92.50 108 ALA A N 1
ATOM 813 C CA . ALA A 1 108 ? -15.264 7.328 14.000 1.00 92.50 108 ALA A CA 1
ATOM 814 C C . ALA A 1 108 ? -15.826 8.239 12.899 1.00 92.50 108 ALA A C 1
ATOM 816 O O . ALA A 1 108 ? -15.944 7.811 11.750 1.00 92.50 108 ALA A O 1
ATOM 817 N N . ALA A 1 109 ? -16.121 9.499 13.224 1.00 92.06 109 ALA A N 1
ATOM 818 C CA . ALA A 1 109 ? -16.643 10.476 12.274 1.00 92.06 109 ALA A CA 1
ATOM 819 C C . ALA A 1 109 ? -15.688 10.682 11.089 1.00 92.06 109 ALA A C 1
ATOM 821 O O . ALA A 1 109 ? -16.114 10.593 9.937 1.00 92.06 109 ALA A O 1
ATOM 822 N N . ALA A 1 110 ? -14.389 10.854 11.353 1.00 93.50 110 ALA A N 1
ATOM 823 C CA . ALA A 1 110 ? -13.374 11.009 10.314 1.00 93.50 110 ALA A CA 1
ATOM 824 C C . ALA A 1 110 ? -13.232 9.753 9.435 1.00 93.50 110 ALA A C 1
ATOM 826 O O . ALA A 1 110 ? -13.106 9.863 8.214 1.00 93.50 110 ALA A O 1
ATOM 827 N N . LEU A 1 111 ? -13.300 8.549 10.020 1.00 92.56 111 LEU A N 1
ATOM 828 C CA . LEU A 1 111 ? -13.276 7.287 9.268 1.00 92.56 111 LEU A CA 1
ATOM 829 C C . LEU A 1 111 ? -14.471 7.159 8.313 1.00 92.56 111 LEU A C 1
ATOM 831 O O . LEU A 1 111 ? -14.293 6.727 7.172 1.00 92.56 111 LEU A O 1
ATOM 835 N N . HIS A 1 112 ? -15.669 7.557 8.752 1.00 90.56 112 HIS A N 1
ATOM 836 C CA . HIS A 1 112 ? -16.868 7.575 7.907 1.00 90.56 112 HIS A CA 1
ATOM 837 C C . HIS A 1 112 ? -16.823 8.691 6.855 1.00 90.56 112 HIS A C 1
ATOM 839 O O . HIS A 1 112 ? -17.258 8.478 5.726 1.00 90.56 112 HIS A O 1
ATOM 845 N N . GLN A 1 113 ? -16.246 9.852 7.179 1.00 91.38 113 GLN A N 1
ATOM 846 C CA . GLN A 1 113 ? -16.124 10.983 6.255 1.00 91.38 113 GLN A CA 1
ATOM 847 C C . GLN A 1 113 ? -15.112 10.729 5.127 1.00 91.38 113 GLN A C 1
ATOM 849 O O . GLN A 1 113 ? -15.365 11.078 3.976 1.00 91.38 113 GLN A O 1
ATOM 854 N N . LEU A 1 114 ? -13.969 10.111 5.434 1.00 88.19 114 LEU A N 1
ATOM 855 C CA . LEU A 1 114 ? -12.899 9.820 4.469 1.00 88.19 114 LEU A CA 1
ATOM 856 C C . LEU A 1 114 ? -13.177 8.579 3.595 1.00 88.19 114 LEU A C 1
ATOM 858 O O . LEU A 1 114 ? -12.317 8.166 2.815 1.00 88.19 114 LEU A O 1
ATOM 862 N N . ALA A 1 115 ? -14.333 7.932 3.745 1.00 75.69 115 ALA A N 1
ATOM 863 C CA . ALA A 1 115 ? -14.546 6.570 3.275 1.00 75.69 115 ALA A CA 1
ATOM 864 C C . ALA A 1 115 ? -14.537 6.385 1.737 1.00 75.69 115 ALA A C 1
ATOM 866 O O . ALA A 1 115 ? -15.395 6.904 1.026 1.00 75.69 115 ALA A O 1
ATOM 867 N N . ALA A 1 116 ? -13.640 5.497 1.264 1.00 55.47 116 ALA A N 1
ATOM 868 C CA . ALA A 1 116 ? -13.874 4.475 0.226 1.00 55.47 116 ALA A CA 1
ATOM 869 C C . ALA A 1 116 ? -12.810 3.351 0.302 1.00 55.47 116 ALA A C 1
ATOM 871 O O . ALA A 1 116 ? -11.618 3.633 0.401 1.00 55.47 116 ALA A O 1
ATOM 872 N N . PRO A 1 117 ? -13.171 2.069 0.096 1.00 75.25 117 PRO A N 1
ATOM 873 C CA . PRO A 1 117 ? -13.591 1.089 1.123 1.00 75.25 117 PRO A CA 1
ATOM 874 C C . PRO A 1 117 ? -12.646 0.893 2.338 1.00 75.25 117 PRO A C 1
ATOM 876 O O . PRO A 1 117 ? -12.952 0.112 3.238 1.00 75.25 117 PRO A O 1
ATOM 879 N N . HIS A 1 118 ? -11.484 1.541 2.386 1.00 85.50 118 HIS A N 1
ATOM 880 C CA . HIS A 1 118 ? -10.528 1.449 3.490 1.00 85.50 118 HIS A CA 1
ATOM 881 C C . HIS A 1 118 ? -9.870 2.811 3.706 1.00 85.50 118 HIS A C 1
ATOM 883 O O . HIS A 1 118 ? -9.591 3.515 2.739 1.00 85.50 118 HIS A O 1
ATOM 889 N N . VAL A 1 119 ? -9.565 3.168 4.952 1.00 90.44 119 VAL A N 1
ATOM 890 C CA . VAL A 1 119 ? -8.910 4.447 5.256 1.00 90.44 119 VAL A CA 1
ATOM 891 C C . VAL A 1 119 ? -7.447 4.207 5.595 1.00 90.44 119 VAL A C 1
ATOM 893 O O . VAL A 1 119 ? -7.102 3.391 6.452 1.00 90.44 119 VAL A O 1
ATOM 896 N N . HIS A 1 120 ? -6.568 4.920 4.894 1.00 90.25 120 HIS A N 1
ATOM 897 C CA . HIS A 1 120 ? -5.136 4.897 5.154 1.00 90.25 120 HIS A CA 1
ATOM 898 C C . HIS A 1 120 ? -4.818 5.671 6.419 1.00 90.25 120 HIS A C 1
ATOM 900 O O . HIS A 1 120 ? -5.283 6.795 6.596 1.00 90.25 120 HIS A O 1
ATOM 906 N N . LEU A 1 121 ? -3.933 5.112 7.241 1.00 93.00 121 LEU A N 1
ATOM 907 C CA . LEU A 1 121 ? -3.520 5.781 8.469 1.00 93.00 121 LEU A CA 1
ATOM 908 C C . LEU A 1 121 ? -2.812 7.116 8.176 1.00 93.00 121 LEU A C 1
ATOM 910 O O . LEU A 1 121 ? -2.961 8.060 8.934 1.00 93.00 121 LEU A O 1
ATOM 914 N N . THR A 1 122 ? -2.139 7.236 7.027 1.00 91.44 122 THR A N 1
ATOM 915 C CA . THR A 1 122 ? -1.535 8.495 6.558 1.00 91.44 122 THR A CA 1
ATOM 916 C C . THR A 1 122 ? -2.567 9.545 6.143 1.00 91.44 122 THR A C 1
ATOM 918 O O . THR A 1 122 ? -2.343 10.729 6.355 1.00 91.44 122 THR A O 1
ATOM 921 N N . ALA A 1 123 ? -3.693 9.132 5.551 1.00 91.50 123 ALA A N 1
ATOM 922 C CA . ALA A 1 123 ? -4.765 10.053 5.173 1.00 91.50 123 ALA A CA 1
ATOM 923 C C . ALA A 1 123 ? -5.508 10.560 6.415 1.00 91.50 123 ALA A C 1
ATOM 925 O O . ALA A 1 123 ? -5.799 11.746 6.521 1.00 91.50 123 ALA A O 1
ATOM 926 N N . LEU A 1 124 ? -5.746 9.666 7.378 1.00 92.88 124 LEU A N 1
ATOM 927 C CA . LEU A 1 124 ? -6.328 10.019 8.668 1.00 92.88 124 LEU A CA 1
ATOM 928 C C . LEU A 1 124 ? -5.375 10.924 9.473 1.00 92.88 124 LEU A C 1
ATOM 930 O O . LEU A 1 124 ? -5.807 11.922 10.030 1.00 92.88 124 LEU A O 1
ATOM 934 N N . ALA A 1 125 ? -4.069 10.639 9.457 1.00 93.56 125 ALA A N 1
ATOM 935 C CA . ALA A 1 125 ? -3.041 11.475 10.082 1.00 93.56 125 ALA A CA 1
ATOM 936 C C . ALA A 1 125 ? -3.042 12.901 9.506 1.00 93.56 125 ALA A C 1
ATOM 938 O O . ALA A 1 125 ? -3.079 13.869 10.258 1.00 93.56 125 ALA A O 1
ATOM 939 N N . ALA A 1 126 ? -3.100 13.027 8.176 1.00 93.25 126 ALA A N 1
ATOM 940 C CA . ALA A 1 126 ? -3.197 14.320 7.502 1.00 93.25 126 ALA A CA 1
ATOM 941 C C . ALA A 1 126 ? -4.497 15.075 7.829 1.00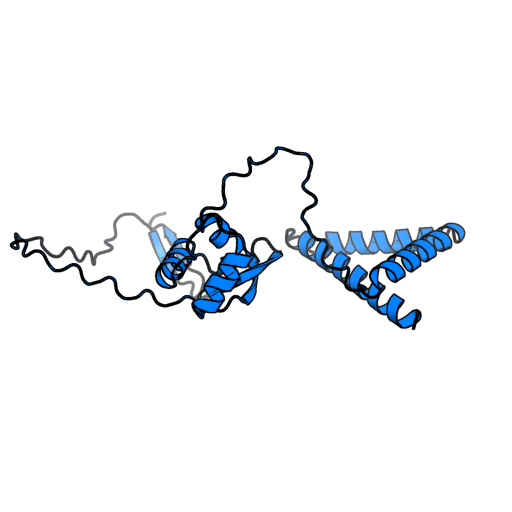 93.25 126 ALA A C 1
ATOM 943 O O . ALA A 1 126 ? -4.479 16.299 7.895 1.00 93.25 126 ALA A O 1
ATOM 944 N N . HIS A 1 127 ? -5.607 14.364 8.054 1.00 93.94 127 HIS A N 1
ATOM 945 C CA . HIS A 1 127 ? -6.880 14.974 8.444 1.00 93.94 127 HIS A CA 1
ATOM 946 C C . HIS A 1 127 ? -6.817 15.628 9.834 1.00 93.94 127 HIS A C 1
ATOM 948 O O . HIS A 1 127 ? -7.366 16.708 10.015 1.00 93.94 127 HIS A O 1
ATOM 954 N N . PHE A 1 128 ? -6.115 15.005 10.786 1.00 93.50 128 PHE A N 1
ATOM 955 C CA . PHE A 1 128 ? -5.960 15.525 12.152 1.00 93.50 128 PHE A CA 1
ATOM 956 C C . PHE A 1 128 ? -4.703 16.384 12.361 1.00 93.50 128 PHE A C 1
ATOM 958 O O . PHE A 1 128 ? -4.539 16.956 13.431 1.00 93.50 128 PHE A O 1
ATOM 965 N N . GLY A 1 129 ? -3.800 16.459 11.379 1.00 92.81 129 GLY A N 1
ATOM 966 C CA . GLY A 1 129 ? -2.497 17.114 11.548 1.00 92.81 129 GLY A CA 1
ATOM 967 C C . GLY A 1 129 ? -1.544 16.364 12.489 1.00 92.81 129 GLY A C 1
ATOM 968 O O . GLY A 1 129 ? -0.605 16.959 13.003 1.00 92.81 129 GLY A O 1
ATOM 969 N N . LEU A 1 130 ? -1.773 15.065 12.709 1.00 93.44 130 LEU A N 1
ATOM 970 C CA . LEU A 1 130 ? -1.015 14.234 13.650 1.00 93.44 130 LEU A CA 1
ATOM 971 C C . LEU A 1 130 ? 0.001 13.344 12.938 1.00 93.44 130 LEU A C 1
ATOM 973 O O . LEU A 1 130 ? -0.120 13.039 11.751 1.00 93.44 130 LEU A O 1
ATOM 977 N N . SER A 1 131 ? 0.978 12.830 13.686 1.00 92.25 131 SER A N 1
ATOM 978 C CA . SER A 1 131 ? 1.846 11.767 13.180 1.00 92.25 131 SER A CA 1
ATOM 979 C C . SER A 1 131 ? 1.099 10.429 13.077 1.00 92.25 131 SER A C 1
ATOM 981 O O . SER A 1 131 ? 0.165 10.121 13.822 1.00 92.25 131 SER A O 1
ATOM 983 N N . SER A 1 132 ? 1.569 9.551 12.186 1.00 90.69 132 SER A N 1
ATOM 984 C CA . SER A 1 132 ? 1.042 8.180 12.079 1.00 90.69 132 SER A CA 1
ATOM 985 C C . SER A 1 132 ? 1.300 7.322 13.332 1.00 90.69 132 SER A C 1
ATOM 987 O O . SER A 1 132 ? 0.649 6.295 13.517 1.00 90.69 132 SER A O 1
ATOM 989 N N . GLY A 1 133 ? 2.265 7.698 14.178 1.00 90.88 133 GLY A N 1
ATOM 990 C CA . GLY A 1 133 ? 2.522 7.037 15.460 1.00 90.88 133 GLY A CA 1
ATOM 991 C C . GLY A 1 133 ? 1.429 7.355 16.479 1.00 90.88 133 GLY A C 1
ATOM 992 O O . GLY A 1 133 ? 0.760 6.438 16.949 1.00 90.88 133 GLY A O 1
ATOM 993 N N . GLN A 1 134 ? 1.189 8.649 16.715 1.00 92.19 134 GLN A N 1
ATOM 994 C CA . GLN A 1 134 ? 0.155 9.151 17.632 1.00 92.19 134 GLN A CA 1
ATOM 995 C C . GLN A 1 134 ? -1.236 8.647 17.252 1.00 92.19 134 GLN A C 1
ATOM 997 O O . GLN A 1 134 ? -2.008 8.211 18.098 1.00 92.19 134 GLN A O 1
ATOM 1002 N N . LEU A 1 135 ? -1.550 8.632 15.956 1.00 93.94 135 LEU A N 1
ATOM 1003 C CA . LEU A 1 135 ? -2.851 8.162 15.499 1.00 93.94 135 LEU A CA 1
ATOM 1004 C C . LEU A 1 135 ? -3.034 6.650 15.681 1.00 93.94 135 LEU A C 1
ATOM 1006 O O . LEU A 1 135 ? -4.147 6.186 15.917 1.00 93.94 135 LEU A O 1
ATOM 1010 N N . ARG A 1 136 ? -1.951 5.868 15.583 1.00 93.31 136 ARG A N 1
ATOM 1011 C CA . ARG A 1 136 ? -1.999 4.432 15.877 1.00 93.31 136 ARG A CA 1
ATOM 1012 C C . ARG A 1 136 ? -2.286 4.196 17.358 1.00 93.31 136 ARG A C 1
ATOM 1014 O O . ARG A 1 136 ? -3.106 3.338 17.659 1.00 93.31 136 ARG A O 1
ATOM 1021 N N . GLU A 1 137 ? -1.649 4.957 18.242 1.00 92.56 137 GLU A N 1
ATOM 1022 C CA . GLU A 1 137 ? -1.898 4.912 19.687 1.00 92.56 137 GLU A CA 1
ATOM 1023 C C . GLU A 1 137 ? -3.334 5.336 20.027 1.00 92.56 137 GLU A C 1
ATOM 1025 O O . GLU A 1 137 ? -4.018 4.636 20.769 1.00 92.56 137 GLU A O 1
ATOM 1030 N N . ALA A 1 138 ? -3.841 6.402 19.400 1.00 94.00 138 ALA A N 1
ATOM 1031 C CA . ALA A 1 138 ? -5.229 6.835 19.559 1.00 94.00 138 ALA A CA 1
ATOM 1032 C C . ALA A 1 138 ? -6.234 5.769 19.079 1.00 94.00 138 ALA A C 1
ATOM 1034 O O . ALA A 1 138 ? -7.221 5.492 19.760 1.00 94.00 138 ALA A O 1
ATOM 1035 N N . CYS A 1 139 ? -5.971 5.115 17.939 1.00 93.88 139 CYS A N 1
ATOM 1036 C CA . CYS A 1 139 ? -6.807 4.011 17.455 1.00 93.88 139 CYS A CA 1
ATOM 1037 C C . CYS A 1 139 ? -6.781 2.807 18.409 1.00 93.88 139 CYS A C 1
ATOM 1039 O O . CYS A 1 139 ? -7.831 2.216 18.657 1.00 93.88 139 CYS A O 1
ATOM 1041 N N . ASP A 1 140 ? -5.612 2.458 18.952 1.00 94.31 140 ASP A N 1
ATOM 1042 C CA . ASP A 1 140 ? -5.457 1.355 19.907 1.00 94.31 140 ASP A CA 1
ATOM 1043 C C . ASP A 1 140 ? -6.203 1.649 21.219 1.00 94.31 140 ASP A C 1
ATOM 1045 O O . ASP A 1 140 ? -7.009 0.836 21.672 1.00 94.31 140 ASP A O 1
ATOM 1049 N N . GLY A 1 141 ? -6.056 2.866 21.756 1.00 92.38 141 GLY A N 1
ATOM 1050 C CA . GLY A 1 141 ? -6.804 3.338 22.926 1.00 92.38 141 GLY A CA 1
ATOM 1051 C C . GLY A 1 141 ? -8.322 3.381 22.707 1.00 92.38 141 GLY A C 1
ATOM 1052 O O . GLY A 1 141 ? -9.093 3.124 23.632 1.00 92.38 141 GLY A O 1
ATOM 1053 N N . ALA A 1 142 ? -8.766 3.636 21.473 1.00 92.75 142 ALA A N 1
ATOM 1054 C CA . ALA A 1 142 ? -10.173 3.608 21.078 1.00 92.75 142 ALA A CA 1
ATOM 1055 C C . ALA A 1 142 ? -10.709 2.195 20.758 1.00 92.75 142 ALA A C 1
ATOM 1057 O O . ALA A 1 142 ? -11.913 2.038 20.522 1.00 92.75 142 ALA A O 1
ATOM 1058 N N . GLY A 1 143 ? -9.848 1.170 20.734 1.00 93.25 143 GLY A N 1
ATOM 1059 C CA . GLY A 1 143 ? -10.208 -0.203 20.370 1.00 93.25 143 GLY A CA 1
ATOM 1060 C C . GLY A 1 143 ? -10.526 -0.397 18.882 1.00 93.25 143 GLY A C 1
ATOM 1061 O O . GLY A 1 143 ? -11.290 -1.298 18.534 1.00 93.25 143 GLY A O 1
ATOM 1062 N N . ILE A 1 144 ? -9.980 0.448 18.002 1.00 93.19 144 ILE A N 1
ATOM 1063 C CA . ILE A 1 144 ? -10.166 0.379 16.547 1.00 93.19 144 ILE A CA 1
ATOM 1064 C C . ILE A 1 144 ? -8.977 -0.380 15.939 1.00 93.19 144 ILE A C 1
ATOM 1066 O O . ILE A 1 144 ? -7.844 0.109 15.987 1.00 93.19 144 ILE A O 1
ATOM 1070 N N . PRO A 1 145 ? -9.185 -1.565 15.338 1.00 91.69 145 PRO A N 1
ATOM 1071 C CA . PRO A 1 145 ? -8.077 -2.381 14.871 1.00 91.69 145 PRO A CA 1
ATOM 1072 C C . PRO A 1 145 ? -7.422 -1.762 13.628 1.00 91.69 145 PRO A C 1
ATOM 1074 O O . PRO A 1 145 ? -8.025 -1.621 12.562 1.00 91.69 145 PRO A O 1
ATOM 1077 N N . VAL A 1 146 ? -6.133 -1.442 13.746 1.00 91.75 146 VAL A N 1
ATOM 1078 C CA . VAL A 1 146 ? -5.304 -1.013 12.616 1.00 91.75 146 VAL A CA 1
ATOM 1079 C C . VAL A 1 146 ? -4.699 -2.247 11.955 1.00 91.75 146 VAL A C 1
ATOM 1081 O O . VAL A 1 146 ? -3.766 -2.863 12.472 1.00 91.75 146 VAL A O 1
ATOM 1084 N N . ALA A 1 147 ? -5.203 -2.608 10.779 1.00 87.12 147 ALA A N 1
ATOM 1085 C CA . ALA A 1 147 ? -4.709 -3.751 10.028 1.00 87.12 147 ALA A CA 1
ATOM 1086 C C . ALA A 1 147 ? -3.614 -3.346 9.026 1.00 87.12 147 ALA A C 1
ATOM 1088 O O . ALA A 1 147 ? -3.696 -2.344 8.309 1.00 87.12 147 ALA A O 1
ATOM 1089 N N . GLY A 1 148 ? -2.590 -4.190 8.901 1.00 79.19 148 GLY A N 1
ATOM 1090 C CA . GLY A 1 148 ? -1.765 -4.212 7.696 1.00 79.19 148 GLY A CA 1
ATOM 1091 C C . GLY A 1 148 ? -2.546 -4.797 6.513 1.00 79.19 148 GLY A C 1
ATOM 1092 O O . GLY A 1 148 ? -3.521 -5.535 6.686 1.00 79.19 148 GLY A O 1
ATOM 1093 N N . GLY A 1 149 ? -2.107 -4.515 5.286 1.00 76.62 149 GLY A N 1
ATOM 1094 C CA . GLY A 1 149 ? -2.664 -5.188 4.106 1.00 76.62 149 GLY A CA 1
ATOM 1095 C C . GLY A 1 149 ? -3.660 -4.368 3.292 1.00 76.62 149 GLY A C 1
ATOM 1096 O O . GLY A 1 149 ? -4.169 -4.887 2.301 1.00 76.62 149 GLY A O 1
ATOM 1097 N N . VAL A 1 150 ? -3.933 -3.116 3.667 1.00 76.00 150 VAL A N 1
ATOM 1098 C CA . VAL A 1 150 ? -4.815 -2.245 2.884 1.00 76.00 150 VAL A CA 1
ATOM 1099 C C . VAL A 1 150 ? -4.091 -1.868 1.593 1.00 76.00 150 VAL A C 1
ATOM 1101 O O . VAL A 1 150 ? -2.993 -1.310 1.623 1.00 76.00 150 VAL A O 1
ATOM 1104 N N . ARG A 1 151 ? -4.662 -2.255 0.447 1.00 70.88 151 ARG A N 1
ATOM 1105 C CA . ARG A 1 151 ? -4.086 -1.997 -0.876 1.00 70.88 151 ARG A CA 1
ATOM 1106 C C . ARG A 1 151 ? -4.740 -0.777 -1.506 1.00 70.88 151 ARG A C 1
ATOM 1108 O O . ARG A 1 151 ? -5.906 -0.844 -1.871 1.00 70.88 151 ARG A O 1
ATOM 1115 N N . MET A 1 152 ? -3.956 0.272 -1.729 1.00 66.44 152 MET A N 1
ATOM 1116 C CA . MET A 1 152 ? -4.329 1.409 -2.577 1.00 66.44 152 MET A CA 1
ATOM 1117 C C . MET A 1 152 ? -3.181 1.728 -3.525 1.00 66.44 152 MET A C 1
ATOM 1119 O O . MET A 1 152 ? -2.008 1.661 -3.155 1.00 66.44 152 MET A O 1
ATOM 1123 N N . GLY A 1 153 ? -3.511 2.012 -4.785 1.00 70.38 153 GLY A N 1
ATOM 1124 C CA . GLY A 1 153 ? -2.510 2.332 -5.808 1.00 70.38 153 GLY A CA 1
ATOM 1125 C C . GLY A 1 153 ? -1.450 1.239 -6.023 1.00 70.38 153 GLY A C 1
ATOM 1126 O O . GLY A 1 153 ? -0.303 1.547 -6.335 1.00 70.38 153 GLY A O 1
ATOM 1127 N N . GLY A 1 154 ? -1.790 -0.037 -5.797 1.00 79.38 154 GLY A N 1
ATOM 1128 C CA . GLY A 1 154 ? -0.870 -1.170 -5.977 1.00 79.38 154 GLY A CA 1
ATOM 1129 C C . GLY A 1 154 ? 0.189 -1.343 -4.878 1.00 79.38 154 GLY A C 1
ATOM 1130 O O . GLY A 1 154 ? 1.034 -2.232 -4.987 1.00 79.38 154 GLY A O 1
ATOM 1131 N N . ARG A 1 155 ? 0.146 -0.544 -3.803 1.00 77.44 155 ARG A N 1
ATOM 1132 C CA . ARG A 1 155 ? 1.010 -0.698 -2.623 1.00 77.44 155 ARG A CA 1
ATOM 1133 C C . ARG A 1 155 ? 0.195 -1.158 -1.422 1.00 77.44 155 ARG A C 1
ATOM 1135 O O . ARG A 1 155 ? -0.963 -0.788 -1.265 1.00 77.44 155 ARG A O 1
ATOM 1142 N N . VAL A 1 156 ? 0.810 -1.993 -0.590 1.00 82.81 156 VAL A N 1
ATOM 1143 C CA . VAL A 1 156 ? 0.239 -2.421 0.689 1.00 82.81 156 VAL A CA 1
ATOM 1144 C C . VAL A 1 156 ? 0.657 -1.416 1.754 1.00 82.81 156 VAL A C 1
ATOM 1146 O O . VA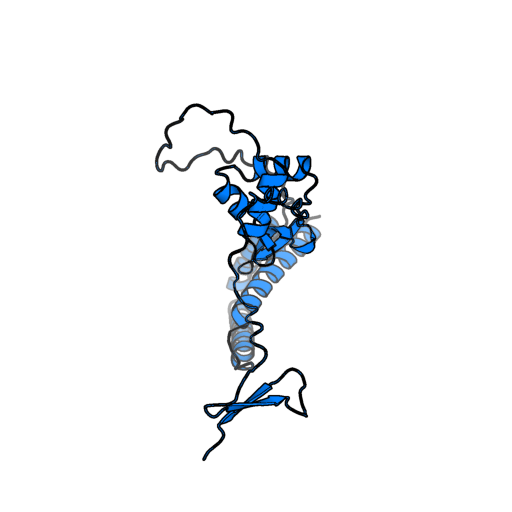L A 1 156 ? 1.851 -1.159 1.894 1.00 82.81 156 VAL A O 1
ATOM 1149 N N . SER A 1 157 ? -0.290 -0.894 2.525 1.00 82.88 157 SER A N 1
ATOM 1150 C CA . SER A 1 157 ? 0.006 -0.072 3.697 1.00 82.88 157 SER A CA 1
ATOM 1151 C C . SER A 1 157 ? -0.868 -0.442 4.897 1.00 82.88 157 SER A C 1
ATOM 1153 O O . SER A 1 157 ? -1.733 -1.321 4.831 1.00 82.88 157 SER A O 1
ATOM 1155 N N . THR A 1 158 ? -0.613 0.237 6.012 1.00 90.56 158 THR A N 1
ATOM 1156 C CA . THR A 1 158 ? -1.432 0.186 7.224 1.00 90.56 158 THR A CA 1
ATOM 1157 C C . THR A 1 158 ? -2.667 1.069 7.080 1.00 90.56 158 THR A C 1
ATOM 1159 O O . THR A 1 158 ? -2.572 2.193 6.576 1.00 90.56 158 THR A O 1
ATOM 1162 N N . GLY A 1 159 ? -3.811 0.577 7.542 1.00 91.12 159 GLY A N 1
ATOM 1163 C CA . GLY A 1 159 ? -5.065 1.320 7.548 1.00 91.12 159 GLY A CA 1
ATOM 1164 C C . GLY A 1 159 ? -6.158 0.597 8.328 1.00 91.12 159 GLY A C 1
ATOM 1165 O O . GLY A 1 159 ? -5.945 -0.500 8.843 1.00 91.12 159 GLY A O 1
ATOM 1166 N N . VAL A 1 160 ? -7.331 1.214 8.394 1.00 90.25 160 VAL A N 1
ATOM 1167 C CA . VAL A 1 160 ? -8.531 0.627 9.001 1.00 90.25 160 VAL A CA 1
ATOM 1168 C C . VAL A 1 160 ? -9.439 0.136 7.876 1.00 90.25 160 VAL A C 1
ATOM 1170 O O . VAL A 1 160 ? -9.649 0.837 6.877 1.00 90.25 160 VAL A O 1
ATOM 1173 N N . ARG A 1 161 ? -9.950 -1.093 7.989 1.00 90.50 161 ARG A N 1
ATOM 1174 C CA . ARG A 1 161 ? -10.850 -1.662 6.977 1.00 90.50 161 ARG A CA 1
ATOM 1175 C C . ARG A 1 161 ? -12.287 -1.218 7.264 1.00 90.50 161 ARG A C 1
ATOM 1177 O O . ARG A 1 161 ? -12.670 -1.186 8.421 1.00 90.50 161 ARG A O 1
ATOM 1184 N N . ALA A 1 162 ? -13.103 -0.973 6.232 1.00 89.06 162 ALA A N 1
ATOM 1185 C CA . ALA A 1 162 ? -14.531 -0.658 6.388 1.00 89.06 162 ALA A CA 1
ATOM 1186 C C . ALA A 1 162 ? -15.323 -1.528 7.388 1.00 89.06 162 ALA A C 1
ATOM 1188 O O . ALA A 1 162 ? -16.076 -0.950 8.163 1.00 89.06 162 ALA A O 1
ATOM 1189 N N . PRO A 1 163 ? -15.207 -2.875 7.415 1.00 88.75 163 PRO A N 1
ATOM 1190 C CA . PRO A 1 163 ? -15.962 -3.680 8.383 1.00 88.75 163 PRO A CA 1
ATOM 1191 C C . PRO A 1 163 ? -15.561 -3.425 9.840 1.00 88.75 163 PRO A C 1
ATOM 1193 O O . PRO A 1 163 ? -16.327 -3.754 10.737 1.00 88.75 163 PRO A O 1
ATOM 1196 N N . ASP A 1 164 ? -14.385 -2.843 10.065 1.00 90.12 164 ASP A N 1
ATOM 1197 C CA . ASP A 1 164 ? -13.857 -2.539 11.391 1.00 90.12 164 ASP A CA 1
ATOM 1198 C C . ASP A 1 164 ? -14.197 -1.107 11.836 1.00 90.12 164 ASP A C 1
ATOM 1200 O O . ASP A 1 164 ? -13.690 -0.630 12.853 1.00 90.12 164 ASP A O 1
ATOM 1204 N N . PHE A 1 165 ? -15.018 -0.384 11.068 1.00 90.44 165 PHE A N 1
ATOM 1205 C CA . PHE A 1 165 ? -15.395 0.975 11.427 1.00 90.44 165 PHE A CA 1
ATOM 1206 C C . PHE A 1 165 ? -16.316 0.950 12.648 1.00 90.44 165 PHE A C 1
ATOM 1208 O O . PHE A 1 165 ? -17.311 0.217 12.652 1.00 90.44 165 PHE A O 1
ATOM 1215 N N . PRO A 1 166 ? -16.030 1.759 13.683 1.00 87.69 166 PRO A N 1
ATOM 1216 C CA . PRO A 1 166 ? -16.950 1.908 14.797 1.00 87.69 166 PRO A CA 1
ATOM 1217 C C . PRO A 1 166 ? -18.298 2.437 14.291 1.00 87.69 166 PRO A C 1
ATOM 1219 O O . PRO A 1 166 ? -18.370 3.298 13.408 1.00 87.69 166 PRO A O 1
ATOM 1222 N N . THR A 1 167 ? -19.384 1.910 14.853 1.00 86.44 167 THR A N 1
ATOM 1223 C CA . THR A 1 167 ? -20.721 2.465 14.640 1.00 86.44 167 THR A CA 1
ATOM 1224 C C . THR A 1 167 ? -20.753 3.879 15.198 1.00 86.44 167 THR A C 1
ATOM 1226 O O . THR A 1 167 ? -20.382 4.080 16.356 1.00 86.44 167 THR A O 1
ATOM 1229 N N . LEU A 1 168 ? -21.201 4.842 14.393 1.00 82.75 168 LEU A N 1
ATOM 1230 C CA . LEU A 1 168 ? -21.495 6.179 14.895 1.00 82.75 168 LEU A CA 1
ATOM 1231 C C . LEU A 1 168 ? -22.589 6.043 15.958 1.00 82.75 168 LEU A C 1
ATOM 1233 O O . LEU A 1 168 ? -23.607 5.388 15.713 1.00 82.75 168 LEU A O 1
ATOM 1237 N N . SER A 1 169 ? -22.359 6.613 17.142 1.00 76.12 169 SER A N 1
ATOM 1238 C CA . SER A 1 169 ? -23.437 6.797 18.112 1.00 76.12 169 SER A CA 1
ATOM 1239 C C . SER A 1 169 ? -24.565 7.549 17.405 1.00 76.12 169 SER A C 1
ATOM 1241 O O . SER A 1 169 ? -24.263 8.466 16.637 1.00 76.12 169 SER A O 1
ATOM 1243 N N . PRO A 1 170 ? -25.838 7.154 17.591 1.00 68.50 170 PRO A N 1
ATOM 1244 C CA . PRO A 1 170 ? -26.939 7.916 17.029 1.00 68.50 170 PRO A CA 1
ATOM 1245 C C . PRO A 1 170 ? -26.771 9.360 17.491 1.00 68.50 170 PRO A C 1
ATOM 1247 O O . PRO A 1 170 ? -26.588 9.600 18.688 1.00 68.50 170 PRO A O 1
ATOM 1250 N N . ASP A 1 171 ? -26.763 10.284 16.529 1.00 66.06 171 ASP A N 1
ATOM 1251 C CA . ASP A 1 171 ? -26.780 11.715 16.814 1.00 66.06 171 ASP A CA 1
ATOM 1252 C C . ASP A 1 171 ? -27.858 11.947 17.881 1.00 66.06 171 ASP A C 1
ATOM 1254 O O . ASP A 1 171 ? -28.937 11.345 17.759 1.00 66.06 171 ASP A O 1
ATOM 1258 N N . PRO A 1 172 ? -27.593 12.725 18.950 1.00 60.84 172 PRO A N 1
ATOM 1259 C CA . PRO A 1 172 ? -28.634 13.078 19.895 1.00 60.84 172 PRO A CA 1
ATOM 1260 C C . PRO A 1 172 ? -29.783 13.654 19.081 1.00 60.84 172 PRO A C 1
ATOM 1262 O O . PRO A 1 172 ? -29.634 14.681 18.419 1.00 60.84 172 PRO A O 1
ATOM 1265 N N . GLU A 1 173 ? -30.883 12.901 19.070 1.00 55.22 173 GLU A N 1
ATOM 1266 C CA . GLU A 1 173 ? -32.094 13.197 18.323 1.00 55.22 173 GLU A CA 1
ATOM 1267 C C . GLU A 1 173 ? -32.368 14.692 18.509 1.00 55.22 173 GLU A C 1
ATOM 1269 O O . GLU A 1 173 ? -32.428 15.133 19.666 1.00 55.22 173 GLU A O 1
ATOM 1274 N N . PRO A 1 174 ? -32.402 15.503 17.432 1.00 59.16 174 PRO A N 1
ATOM 1275 C CA . PRO A 1 174 ? -32.579 16.935 17.582 1.00 59.16 174 PRO A CA 1
ATOM 1276 C C . PRO A 1 174 ? -33.859 17.112 18.379 1.00 59.16 174 PRO A C 1
ATOM 1278 O O . PRO A 1 174 ? -34.923 16.689 17.923 1.00 59.16 174 PRO A O 1
ATOM 1281 N N . VAL A 1 175 ? -33.734 17.649 19.599 1.00 58.66 175 VAL A N 1
ATOM 1282 C CA . VAL A 1 175 ? -34.876 17.945 20.462 1.00 58.66 175 VAL A CA 1
ATOM 1283 C C . VAL A 1 175 ? -35.844 18.699 19.565 1.00 58.66 175 VAL A C 1
ATOM 1285 O O . VAL A 1 175 ? -35.452 19.756 19.063 1.00 58.66 175 VAL A O 1
ATOM 1288 N N . PRO A 1 176 ? -37.031 18.146 19.258 1.00 57.19 176 PRO A N 1
ATOM 1289 C CA . PRO A 1 176 ? -37.915 18.788 18.315 1.00 57.19 176 PRO A CA 1
ATOM 1290 C C . PRO A 1 176 ? -38.324 20.103 18.959 1.00 57.19 176 PRO A C 1
ATOM 1292 O O . PRO A 1 176 ? -39.159 20.135 19.865 1.00 57.19 176 PRO A O 1
ATOM 1295 N N . GLU A 1 177 ? -37.710 21.200 18.515 1.00 51.69 177 GLU A N 1
ATOM 1296 C CA . GLU A 1 177 ? -38.305 22.507 18.680 1.00 51.69 177 GLU A CA 1
ATOM 1297 C C . GLU A 1 177 ? -39.717 22.355 18.133 1.00 51.69 177 GLU A C 1
ATOM 1299 O O . GLU A 1 177 ? -39.921 21.882 17.012 1.00 51.69 177 GLU A O 1
ATOM 1304 N N . SER A 1 178 ? -40.696 22.643 18.985 1.00 55.09 178 SER A N 1
ATOM 1305 C CA . SER A 1 178 ? -42.112 22.561 18.676 1.00 55.09 178 SER A CA 1
ATOM 1306 C C . SER A 1 178 ? -42.451 23.604 17.610 1.00 55.09 178 SER A C 1
ATOM 1308 O O . SER A 1 178 ? -43.036 24.649 17.895 1.00 55.09 178 SER A O 1
ATOM 1310 N N . VAL A 1 179 ? -42.040 23.351 16.374 1.00 55.12 179 VAL A N 1
ATOM 1311 C CA . VAL A 1 179 ? -42.402 24.143 15.215 1.00 55.12 179 VAL A CA 1
ATOM 1312 C C . VAL A 1 179 ? -43.748 23.614 14.766 1.00 55.12 179 VAL A C 1
ATOM 1314 O O . VAL A 1 179 ? -43.897 22.507 14.252 1.00 55.12 179 VAL A O 1
ATOM 1317 N N . VAL A 1 180 ? -44.750 24.428 15.071 1.00 56.16 180 VAL A N 1
ATOM 1318 C CA . VAL A 1 180 ? -46.143 24.294 14.671 1.00 56.16 180 VAL A CA 1
ATOM 1319 C C . VAL A 1 180 ? -46.220 23.857 13.208 1.00 56.16 180 VAL A C 1
ATOM 1321 O O . VAL A 1 180 ? -45.759 24.554 12.306 1.00 56.16 180 VAL A O 1
ATOM 1324 N N . ALA A 1 181 ? -46.820 22.689 12.995 1.00 50.00 181 ALA A N 1
ATOM 1325 C CA . ALA A 1 181 ? -47.105 22.132 11.687 1.00 50.00 181 ALA A CA 1
ATOM 1326 C C . ALA A 1 181 ? -47.956 23.104 10.850 1.00 50.00 181 ALA A C 1
ATOM 1328 O O . ALA A 1 181 ? -49.145 23.288 11.109 1.00 50.00 181 ALA A O 1
ATOM 1329 N N . ALA A 1 182 ? -47.363 23.673 9.803 1.00 52.72 182 ALA A N 1
ATOM 1330 C CA . ALA A 1 182 ? -48.085 24.150 8.631 1.00 52.72 182 ALA A CA 1
ATOM 1331 C C . ALA A 1 182 ? -47.702 23.228 7.469 1.00 52.72 182 ALA A C 1
ATOM 1333 O O . ALA A 1 182 ? -46.530 23.088 7.130 1.00 52.72 182 ALA A O 1
ATOM 1334 N N . GLY A 1 183 ? -48.701 22.510 6.955 1.00 58.69 183 GLY A N 1
ATOM 1335 C CA . GLY A 1 183 ? -48.538 21.291 6.173 1.00 58.69 183 GLY A CA 1
ATOM 1336 C C . GLY A 1 183 ? -47.609 21.391 4.965 1.00 58.69 183 GLY A C 1
ATOM 1337 O O . GLY A 1 183 ? -47.752 22.267 4.115 1.00 58.69 183 GLY A O 1
ATOM 1338 N N . GLN A 1 184 ? -46.740 20.392 4.833 1.00 48.09 184 GLN A N 1
ATOM 1339 C CA . GLN A 1 184 ? -46.222 19.975 3.539 1.00 48.09 184 GLN A CA 1
ATOM 1340 C C . GLN A 1 184 ? -46.668 18.544 3.261 1.00 48.09 184 GLN A C 1
ATOM 1342 O O . GLN A 1 184 ? -46.431 17.613 4.026 1.00 48.09 184 GLN A O 1
ATOM 1347 N N . SER A 1 185 ? -47.392 18.412 2.159 1.00 55.56 185 SER A N 1
ATOM 1348 C CA . SER A 1 185 ? -47.896 17.174 1.591 1.00 55.56 185 SER A CA 1
ATOM 1349 C C . SER A 1 185 ? -46.756 16.243 1.180 1.00 55.56 185 SER A C 1
ATOM 1351 O O . SER A 1 185 ? -45.841 16.646 0.464 1.00 55.56 185 SER A O 1
ATOM 1353 N N . ASN A 1 186 ? -46.885 14.983 1.597 1.00 48.22 186 ASN A N 1
ATOM 1354 C CA . ASN A 1 186 ? -46.155 13.813 1.115 1.00 48.22 186 ASN A CA 1
ATOM 1355 C C . ASN A 1 186 ? -45.933 13.857 -0.408 1.00 48.22 186 ASN A C 1
ATOM 1357 O O . ASN A 1 186 ? -46.862 13.617 -1.179 1.00 48.22 186 ASN A O 1
ATOM 1361 N N . ASN A 1 187 ? -44.695 14.091 -0.839 1.00 51.84 187 ASN A N 1
ATOM 1362 C CA . ASN A 1 187 ? -44.241 13.782 -2.192 1.00 51.84 187 ASN A CA 1
ATOM 1363 C C . ASN A 1 187 ? -43.499 12.438 -2.164 1.00 51.84 187 ASN A C 1
ATOM 1365 O O . ASN A 1 187 ? -42.272 12.383 -2.201 1.00 51.84 187 ASN A O 1
ATOM 1369 N N . ASN A 1 188 ? -44.262 11.348 -2.077 1.00 49.88 188 ASN A N 1
ATOM 1370 C CA . ASN A 1 188 ? -43.772 10.043 -2.505 1.00 49.88 188 ASN A CA 1
ATOM 1371 C C . ASN A 1 188 ? -43.827 10.023 -4.034 1.00 49.88 188 ASN A C 1
ATOM 1373 O O . ASN A 1 188 ? -44.849 9.659 -4.616 1.00 49.88 188 ASN A O 1
ATOM 1377 N N . ASN A 1 189 ? -42.730 10.412 -4.685 1.00 51.56 189 ASN A N 1
ATOM 1378 C CA . ASN A 1 189 ? -42.579 10.243 -6.124 1.00 51.56 189 ASN A CA 1
ATOM 1379 C C . ASN A 1 189 ? -42.282 8.769 -6.446 1.00 51.56 189 ASN A C 1
ATOM 1381 O O . ASN A 1 189 ? -41.154 8.376 -6.735 1.00 51.56 189 ASN A O 1
ATOM 1385 N N . ALA A 1 190 ? -43.322 7.945 -6.354 1.00 52.59 190 ALA A N 1
ATOM 1386 C CA . ALA A 1 190 ? -43.397 6.635 -6.973 1.00 52.59 190 ALA A CA 1
ATOM 1387 C C . ALA A 1 190 ? -44.080 6.786 -8.340 1.00 52.59 190 ALA A C 1
ATOM 1389 O O . ALA A 1 190 ? -45.232 6.400 -8.500 1.00 52.59 190 ALA A O 1
ATOM 1390 N N . GLN A 1 191 ? -43.390 7.371 -9.323 1.00 47.12 191 GLN A N 1
ATOM 1391 C CA . GLN A 1 191 ? -43.772 7.239 -10.731 1.00 47.12 191 GLN A CA 1
ATOM 1392 C C . GLN A 1 191 ? -42.603 7.600 -11.655 1.00 47.12 191 GLN A C 1
ATOM 1394 O O . GLN A 1 191 ? -42.405 8.742 -12.054 1.00 47.12 191 GLN A O 1
ATOM 1399 N N . ALA A 1 192 ? -41.836 6.584 -12.049 1.00 49.91 192 ALA A N 1
ATOM 1400 C CA . ALA A 1 192 ? -41.062 6.631 -13.282 1.00 49.91 192 ALA A CA 1
ATOM 1401 C C . ALA A 1 192 ? -42.029 6.482 -14.478 1.00 49.91 192 ALA A C 1
ATOM 1403 O O . ALA A 1 192 ? -42.114 5.426 -15.101 1.00 49.91 192 ALA A O 1
ATOM 1404 N N . SER A 1 193 ? -42.814 7.521 -14.779 1.00 49.81 193 SER A N 1
ATOM 1405 C CA . SER A 1 193 ? -43.389 7.713 -16.117 1.00 49.81 193 SER A CA 1
ATOM 1406 C C . SER A 1 193 ? -42.232 8.157 -17.017 1.00 49.81 193 SER A C 1
ATOM 1408 O O . SER A 1 193 ? -41.634 9.198 -16.782 1.00 49.81 193 SER A O 1
ATOM 1410 N N . THR A 1 194 ? -41.711 7.300 -17.894 1.00 56.06 194 THR A N 1
ATOM 1411 C CA . THR A 1 194 ? -42.283 7.031 -19.224 1.00 56.06 194 THR A CA 1
ATOM 1412 C C . THR A 1 194 ? -42.579 8.316 -19.986 1.00 56.06 194 THR A C 1
ATOM 1414 O O . THR A 1 194 ? -43.711 8.527 -20.383 1.00 56.06 194 THR A O 1
ATOM 1417 N N . GLU A 1 195 ? -41.566 9.147 -20.212 1.00 55.97 195 GLU A N 1
ATOM 1418 C CA . GLU A 1 195 ? -41.459 9.956 -21.428 1.00 55.97 195 GLU A CA 1
ATOM 1419 C C . GLU A 1 195 ? -39.977 9.969 -21.844 1.00 55.97 195 GLU A C 1
ATOM 1421 O O . GLU A 1 195 ? -39.089 10.108 -21.009 1.00 55.97 195 GLU A O 1
ATOM 1426 N N . GLU A 1 196 ? -39.730 9.720 -23.133 1.00 59.91 196 GLU A N 1
ATOM 1427 C CA . GLU A 1 196 ? -38.418 9.669 -23.807 1.00 59.91 196 GLU A CA 1
ATOM 1428 C C . GLU A 1 196 ? -37.561 8.389 -23.649 1.00 59.91 196 GLU A C 1
ATOM 1430 O O . GLU A 1 196 ? -36.424 8.365 -23.188 1.00 59.91 196 GLU A O 1
ATOM 1435 N N . GLY A 1 197 ? -38.074 7.300 -24.230 1.00 65.44 197 GLY A N 1
ATOM 1436 C CA . GLY A 1 197 ? -37.341 6.647 -25.319 1.00 65.44 197 GLY A CA 1
ATOM 1437 C C 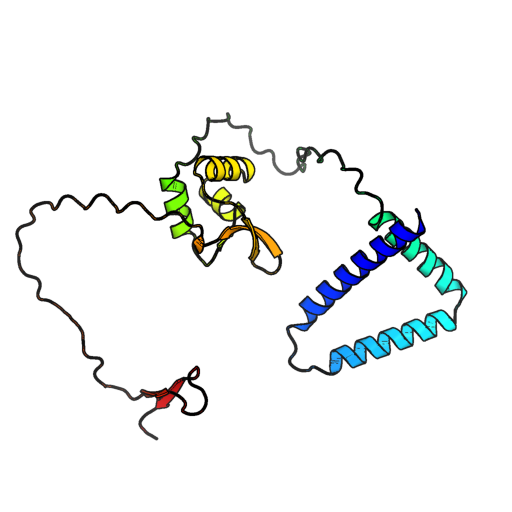. GLY A 1 197 ? -36.267 5.614 -24.989 1.00 65.44 197 GLY A C 1
ATOM 1438 O O . GLY A 1 197 ? -35.626 5.178 -25.935 1.00 65.44 197 GLY A O 1
ATOM 1439 N N . PHE A 1 198 ? -36.072 5.162 -23.748 1.00 72.81 198 PHE A N 1
ATOM 1440 C CA . PHE A 1 198 ? -35.147 4.054 -23.455 1.00 72.81 198 PHE A CA 1
ATOM 1441 C C . PHE A 1 198 ? -35.792 2.953 -22.599 1.00 72.81 198 PHE A C 1
ATOM 1443 O O . PHE A 1 198 ? -36.273 3.206 -21.501 1.00 72.81 198 PHE A O 1
ATOM 1450 N N . SER A 1 199 ? -35.776 1.714 -23.098 1.00 80.62 199 SER A N 1
ATOM 1451 C CA . SER A 1 199 ? -36.177 0.507 -22.372 1.00 80.62 199 SER A CA 1
ATOM 1452 C C . SER A 1 199 ? -34.940 -0.235 -21.876 1.00 80.62 199 SER A C 1
ATOM 1454 O O . SER A 1 199 ? -34.077 -0.629 -22.670 1.00 80.62 199 SER A O 1
ATOM 1456 N N . ILE A 1 200 ? -34.852 -0.417 -20.557 1.00 85.88 200 ILE A N 1
ATOM 1457 C CA . ILE A 1 200 ? -33.807 -1.211 -19.914 1.00 85.88 200 ILE A CA 1
ATOM 1458 C C . ILE A 1 200 ? -34.341 -2.635 -19.732 1.00 85.88 200 ILE A C 1
ATOM 1460 O O . ILE A 1 200 ? -35.274 -2.857 -18.969 1.00 85.88 200 ILE A O 1
ATOM 1464 N N . THR A 1 201 ? -33.757 -3.608 -20.432 1.00 89.31 201 THR A N 1
ATOM 1465 C CA . THR A 1 201 ? -34.111 -5.034 -20.316 1.00 89.31 201 THR A CA 1
ATOM 1466 C C . THR A 1 201 ? -32.897 -5.831 -19.837 1.00 89.31 201 THR A C 1
ATOM 1468 O O . THR A 1 201 ? -31.783 -5.637 -20.335 1.00 89.31 201 THR A O 1
ATOM 1471 N N . GLN A 1 202 ? -33.089 -6.720 -18.861 1.00 92.12 202 GLN A N 1
ATOM 1472 C CA . GLN A 1 202 ? -32.026 -7.601 -18.366 1.00 92.12 202 GLN A CA 1
ATOM 1473 C C . GLN A 1 202 ? -31.670 -8.657 -19.428 1.00 92.12 202 GLN A C 1
ATOM 1475 O O . GLN A 1 202 ? -32.561 -9.213 -20.071 1.00 92.12 202 GLN A O 1
ATOM 1480 N N . ASP A 1 203 ? -30.374 -8.911 -19.653 1.00 86.81 203 ASP A N 1
ATOM 1481 C CA . ASP A 1 203 ? -29.925 -9.868 -20.672 1.00 86.81 203 ASP A CA 1
ATOM 1482 C C . ASP A 1 203 ? -30.253 -11.312 -20.235 1.00 86.81 203 ASP A C 1
ATOM 1484 O O . ASP A 1 203 ? -29.765 -11.746 -19.188 1.00 86.81 203 ASP A O 1
ATOM 1488 N N . PRO A 1 204 ? -31.035 -12.085 -21.015 1.00 89.31 204 PRO A N 1
ATOM 1489 C CA . PRO A 1 204 ? -31.457 -13.427 -20.612 1.00 89.31 204 PRO A CA 1
ATOM 1490 C C . PRO A 1 204 ? -30.305 -14.440 -20.545 1.00 89.31 204 PRO A C 1
ATOM 1492 O O . PRO A 1 204 ? -30.470 -15.505 -19.961 1.00 89.31 204 PRO A O 1
ATOM 1495 N N . VAL A 1 205 ? -29.144 -14.138 -21.139 1.00 91.25 205 VAL A N 1
ATOM 1496 C CA . VAL A 1 205 ? -27.969 -15.027 -21.115 1.00 91.25 205 VAL A CA 1
ATOM 1497 C C . VAL A 1 205 ? -27.003 -14.657 -19.986 1.00 91.25 205 VAL A C 1
ATOM 1499 O O . VAL A 1 205 ? -26.227 -15.495 -19.531 1.00 91.25 205 VAL A O 1
ATOM 1502 N N . ASN A 1 206 ? -27.031 -13.410 -19.506 1.00 85.56 206 ASN A N 1
ATOM 1503 C CA . ASN A 1 206 ? -26.124 -12.938 -18.465 1.00 85.56 206 ASN A CA 1
ATOM 1504 C C . ASN A 1 206 ? -26.827 -11.945 -17.531 1.00 85.56 206 ASN A C 1
ATOM 1506 O O . ASN A 1 206 ? -26.927 -10.757 -17.827 1.00 85.56 206 ASN A O 1
ATOM 1510 N N . HIS A 1 207 ? -27.232 -12.429 -16.355 1.00 86.94 207 HIS A N 1
ATOM 1511 C CA . HIS A 1 207 ? -27.995 -11.668 -15.361 1.00 86.94 207 HIS A CA 1
ATOM 1512 C C . HIS A 1 207 ? -27.248 -10.448 -14.794 1.00 86.94 207 HIS A C 1
ATOM 1514 O O . HIS A 1 207 ? -27.877 -9.577 -14.195 1.00 86.94 207 HIS A O 1
ATOM 1520 N N . HIS A 1 208 ? -25.930 -10.353 -14.991 1.00 84.44 208 HIS A N 1
ATOM 1521 C CA . HIS A 1 208 ? -25.131 -9.195 -14.586 1.00 84.44 208 HIS A CA 1
ATOM 1522 C C . HIS A 1 208 ? -25.048 -8.109 -15.667 1.00 84.44 208 HIS A C 1
ATOM 1524 O O . HIS A 1 208 ? -24.466 -7.051 -15.430 1.00 84.44 208 HIS A O 1
ATOM 1530 N N . ARG A 1 209 ? -25.615 -8.348 -16.856 1.00 80.44 209 ARG A N 1
ATOM 1531 C CA . ARG A 1 209 ? -25.594 -7.414 -17.980 1.00 80.44 209 ARG A CA 1
ATOM 1532 C C . ARG A 1 209 ? -26.987 -6.838 -18.229 1.00 80.44 209 ARG A C 1
ATOM 1534 O O . ARG A 1 209 ? -27.967 -7.564 -18.375 1.00 80.44 209 ARG A O 1
ATOM 1541 N N . TRP A 1 210 ? -27.048 -5.517 -18.341 1.00 89.12 210 TRP A N 1
ATOM 1542 C CA . TRP A 1 210 ? -28.267 -4.773 -18.648 1.00 89.12 210 TRP A CA 1
ATOM 1543 C C . TRP A 1 210 ? -28.169 -4.182 -20.052 1.00 89.12 210 TRP A C 1
ATOM 1545 O O . TRP A 1 210 ? -27.119 -3.664 -20.437 1.00 89.12 210 TRP A O 1
ATOM 1555 N N . ARG A 1 211 ? -29.247 -4.281 -20.835 1.00 85.44 211 ARG A N 1
ATOM 1556 C CA . ARG A 1 211 ? -29.333 -3.677 -22.167 1.00 85.44 211 ARG A CA 1
ATOM 1557 C C . ARG A 1 211 ? -30.243 -2.467 -22.111 1.00 85.44 211 ARG A C 1
ATOM 1559 O O . ARG A 1 211 ? -31.376 -2.576 -21.661 1.00 85.44 211 ARG A O 1
ATOM 1566 N N . VAL A 1 212 ? -29.751 -1.342 -22.611 1.00 87.12 212 VAL A N 1
ATOM 1567 C CA . VAL A 1 212 ? -30.537 -0.123 -22.798 1.00 87.12 212 VAL A CA 1
ATOM 1568 C C . VAL A 1 212 ? -30.861 -0.025 -24.286 1.00 87.12 212 VAL A C 1
ATOM 1570 O O . VAL A 1 212 ? -29.956 0.047 -25.114 1.00 87.12 212 VAL A O 1
ATOM 1573 N N . THR A 1 213 ? -32.141 -0.084 -24.637 1.00 85.31 213 THR A N 1
ATOM 1574 C CA . THR A 1 213 ? -32.622 -0.025 -26.025 1.00 85.31 213 THR A CA 1
ATOM 1575 C C . THR A 1 213 ? -33.426 1.242 -26.232 1.00 85.31 213 THR A C 1
ATOM 1577 O O . THR A 1 213 ? -34.292 1.552 -25.421 1.00 85.31 213 THR A O 1
ATOM 1580 N N . LYS A 1 214 ? -33.135 2.000 -27.294 1.00 81.12 214 LYS A N 1
ATOM 1581 C CA . LYS A 1 214 ? -33.903 3.205 -27.608 1.00 81.12 214 LYS A CA 1
ATOM 1582 C C . LYS A 1 214 ? -35.204 2.805 -28.309 1.00 81.12 214 LYS A C 1
ATOM 1584 O O . LYS A 1 214 ? -35.151 2.117 -29.325 1.00 81.12 214 LYS A O 1
ATOM 1589 N N . ALA A 1 215 ? -36.358 3.204 -27.786 1.00 71.31 215 ALA A N 1
ATOM 1590 C CA . ALA A 1 215 ? -37.639 2.974 -28.442 1.00 71.31 215 ALA A CA 1
ATOM 1591 C C . ALA A 1 215 ? -37.783 3.961 -29.613 1.00 71.31 215 ALA A C 1
ATOM 1593 O O . ALA A 1 215 ? -38.033 5.144 -29.396 1.00 71.31 215 ALA A O 1
ATOM 1594 N N . GLY A 1 216 ? -37.587 3.472 -30.841 1.00 72.62 216 GLY A N 1
ATOM 1595 C CA . GLY A 1 216 ? -37.838 4.219 -32.077 1.00 72.62 216 GLY A CA 1
ATOM 1596 C C . GLY A 1 216 ? -36.611 4.399 -32.970 1.00 72.62 216 GLY A C 1
ATOM 1597 O O . GLY A 1 216 ? -36.000 5.468 -32.964 1.00 72.62 216 GLY A O 1
ATOM 1598 N N . ASN A 1 217 ? -36.280 3.356 -33.739 1.00 46.03 217 ASN A N 1
ATOM 1599 C CA . ASN A 1 217 ? -35.887 3.448 -35.152 1.00 46.03 217 ASN A CA 1
ATOM 1600 C C . ASN A 1 217 ? -36.061 2.081 -35.824 1.00 46.03 217 ASN A C 1
ATOM 1602 O O . ASN A 1 217 ? -35.574 1.091 -35.231 1.00 46.03 217 ASN A O 1
#

pLDDT: mean 74.45, std 14.99, range [44.22, 94.31]

Foldseek 3Di:
DLVVLLVVLVVVVVVVVVVVVVVVPPPDPPPPVVVVVVVVVVVVVVVVCVVCVVVVVVVVVVSSVNSNVSSPPCPVPPPPPPP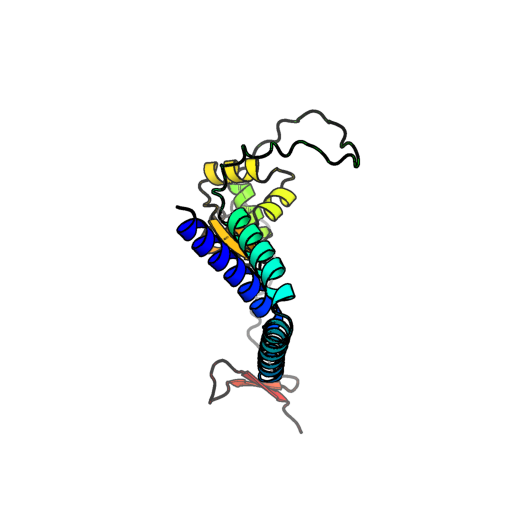PDDPDDDPPCDDPPVLDQDALLRLLVLQVVVDDFWFALVNVCVVSVHDSVSSVVSCVVSVQDWDWQDDDPNDTHITGGNVSRDDNDPDPPPPPPPDDDDDDDDPPPPDPDDDFFWDWDQDPVDNVDIDIGGPDD

Radius of gyration: 29.98 Å; chains: 1; bounding box: 83×48×59 Å